Protein AF-A0A1X7V9V8-F1 (afdb_monomer_lite)

Sequence (359 aa):
MTIHSVILIGCLILLEDMSNCTVAHHNCPFDYCVRSTVYLSLNESDLQCSSGRSGILCGKCNPGLSLVLGSNKCQSCSNKYISIVIAFIVAGICLLLFLLVCNLTVSVGSINGLLFFANIVKLNEVVLFPDGVRIPVLSQFIAWLNLDLGVQICFFSGLDGYWKTWLQFGFSLILIATILLCCRFSSKLSRLFGTKIVSVLSTLILMAHSKLLLSMADDVLRFKPFIDPYTGPYKNRFRYWTGLLLIVRLLLTTIFSYTTGTIPQVNNYIIGITAFITLFLSRGVYLDKRLNLLEYFYLLNLASLSLINALLHHMAIGHHRKYSCCNTVQNSEEEKTLLKENEDHCHEEEMFSPALIIN

Foldseek 3Di:
DDDVPVVVVVVVVPPPDPPDDDDDDPFAFPQFFDPDDDDDDSVPVQNRGPQQFDDDSSQGHHPQWAQWALDRHTHRAAQPQQVCLVVLLVVLVVVLVVCLVVVVFLLQLQPLLVLLLLLLCLLLVCLLPVPPPCPLVVQCVSCVLLLGNSDGGRHHTHHGPVVSVVCSLVSLVVSVVVLVVCCVVDPVSVVSCPPVVLRSSLSSVVSSDLPVVVVPVVCVVVCCSSLVSNQNFFDPVQSCVSVVSSVLSVVLSVVCSPCVRPPSLVNLVVQLVVLVVNLVVLPPGGPDPVSSVSSNVSSVVSNVSSVVSNVVVVVVVVVVVVVVVVVVVVVVVVDDDDDDDDDDDDDDDDDDDDDDDDD

Structure (mmCIF, N/CA/C/O backbone):
data_AF-A0A1X7V9V8-F1
#
_entry.id   AF-A0A1X7V9V8-F1
#
loop_
_atom_site.group_PDB
_atom_site.id
_atom_site.type_symbol
_atom_site.label_atom_id
_atom_site.label_alt_id
_atom_site.label_comp_id
_atom_site.label_asym_id
_atom_site.label_entity_id
_atom_site.label_seq_id
_atom_site.pdbx_PDB_ins_code
_atom_site.Cartn_x
_atom_site.Cartn_y
_atom_site.Cartn_z
_atom_site.occupancy
_atom_site.B_iso_or_equiv
_atom_site.auth_seq_id
_atom_site.auth_comp_id
_atom_site.auth_asym_id
_atom_site.auth_atom_id
_atom_site.pdbx_PDB_model_num
ATOM 1 N N . MET A 1 1 ? 17.767 41.227 -8.336 1.00 43.06 1 MET A N 1
ATOM 2 C CA . MET A 1 1 ? 16.823 41.187 -9.473 1.00 43.06 1 MET A CA 1
ATOM 3 C C . MET A 1 1 ? 17.580 40.671 -10.688 1.00 43.06 1 MET A C 1
ATOM 5 O O . MET A 1 1 ? 17.960 41.462 -11.525 1.00 43.06 1 MET A O 1
ATOM 9 N N . THR A 1 2 ? 17.897 39.375 -10.700 1.00 36.00 2 THR A N 1
ATOM 10 C CA . THR A 1 2 ? 18.732 38.670 -11.699 1.00 36.00 2 THR A CA 1
ATOM 11 C C . THR A 1 2 ? 18.964 37.286 -11.084 1.00 36.00 2 THR A C 1
ATOM 13 O O . THR A 1 2 ? 19.556 37.196 -10.020 1.00 36.00 2 THR A O 1
ATOM 16 N N . ILE A 1 3 ? 18.214 36.249 -11.454 1.00 34.69 3 ILE A N 1
ATOM 17 C CA . ILE A 1 3 ? 18.705 35.107 -12.258 1.00 34.69 3 ILE A CA 1
ATOM 18 C C . ILE A 1 3 ? 17.521 34.410 -12.977 1.00 34.69 3 ILE A C 1
ATOM 20 O O . ILE A 1 3 ? 17.712 33.734 -13.982 1.00 34.69 3 ILE A O 1
ATOM 24 N N . HIS A 1 4 ? 16.276 34.646 -12.539 1.00 34.59 4 HIS A N 1
ATOM 25 C CA . HIS A 1 4 ? 15.076 34.021 -13.115 1.00 34.59 4 HIS A CA 1
ATOM 26 C C . HIS A 1 4 ? 14.721 34.507 -14.533 1.00 34.59 4 HIS A C 1
ATOM 28 O O . HIS A 1 4 ? 14.097 33.771 -15.290 1.00 34.59 4 HIS A O 1
ATOM 34 N N . SER A 1 5 ? 15.127 35.721 -14.918 1.00 36.47 5 SER A N 1
ATOM 35 C CA . SER A 1 5 ? 14.719 36.321 -16.199 1.00 36.47 5 SER A CA 1
ATOM 36 C C . SER A 1 5 ? 15.578 35.891 -17.397 1.00 36.47 5 SER A C 1
ATOM 38 O O . SER A 1 5 ? 15.120 35.995 -18.528 1.00 36.47 5 SER A O 1
ATOM 40 N N . VAL A 1 6 ? 16.798 35.382 -17.175 1.00 38.62 6 VAL A N 1
ATOM 41 C CA . VAL A 1 6 ? 17.701 34.958 -18.268 1.00 38.62 6 VAL A CA 1
ATOM 42 C C . VAL A 1 6 ? 17.351 33.548 -18.766 1.00 38.62 6 VAL A C 1
ATOM 44 O O . VAL A 1 6 ? 17.466 33.267 -19.955 1.00 38.62 6 VAL A O 1
ATOM 47 N N . ILE A 1 7 ? 16.825 32.687 -17.886 1.00 39.28 7 ILE A N 1
ATOM 48 C CA . ILE A 1 7 ? 16.425 31.313 -18.237 1.00 39.28 7 ILE A CA 1
ATOM 49 C C . ILE A 1 7 ? 15.193 31.310 -19.156 1.00 39.28 7 ILE A C 1
ATOM 51 O O . ILE A 1 7 ? 15.105 30.486 -20.062 1.00 39.28 7 ILE A O 1
ATOM 55 N N . LEU A 1 8 ? 14.266 32.261 -18.984 1.00 36.25 8 LEU A N 1
ATOM 56 C CA . LEU A 1 8 ? 13.052 32.317 -19.806 1.00 36.25 8 LEU A CA 1
ATOM 57 C C . LEU A 1 8 ? 13.318 32.770 -21.251 1.00 36.25 8 LEU A C 1
ATOM 59 O O . LEU A 1 8 ? 12.650 32.296 -22.164 1.00 36.25 8 LEU A O 1
ATOM 63 N N . ILE A 1 9 ? 14.297 33.655 -21.470 1.00 39.62 9 ILE A N 1
ATOM 64 C CA . ILE A 1 9 ? 14.607 34.189 -22.807 1.00 39.62 9 ILE A CA 1
ATOM 65 C C . ILE A 1 9 ? 15.476 33.200 -23.603 1.00 39.62 9 ILE A C 1
ATOM 67 O O . ILE A 1 9 ? 15.272 33.041 -24.802 1.00 39.62 9 ILE A O 1
ATOM 71 N N . GLY A 1 10 ? 16.374 32.461 -22.938 1.00 31.19 10 GLY A N 1
ATOM 72 C CA . GLY A 1 10 ? 17.168 31.406 -23.584 1.00 31.19 10 GLY A CA 1
ATOM 73 C C . GLY A 1 10 ? 16.365 30.158 -23.973 1.00 31.19 10 GLY A C 1
ATOM 74 O O . GLY A 1 10 ? 16.742 29.458 -24.907 1.00 31.19 10 GLY A O 1
ATOM 75 N N . CYS A 1 11 ? 15.242 29.889 -23.299 1.00 35.75 11 CYS A N 1
ATOM 76 C CA . CYS A 1 11 ? 14.407 28.715 -23.578 1.00 35.75 11 CYS A CA 1
ATOM 77 C C . CYS A 1 11 ? 13.471 28.917 -24.785 1.00 35.75 11 CYS A C 1
ATOM 79 O O . CYS A 1 11 ? 13.087 27.950 -25.436 1.00 35.75 11 CYS A O 1
ATOM 81 N N . LEU A 1 12 ? 13.130 30.167 -25.127 1.00 33.75 12 LEU A N 1
ATOM 82 C CA . LEU A 1 12 ? 12.211 30.448 -26.234 1.00 33.75 12 LEU A CA 1
ATOM 83 C C . LEU A 1 12 ? 12.870 30.333 -27.622 1.00 33.75 12 LEU A C 1
ATOM 85 O O . LEU A 1 12 ? 12.167 30.122 -28.601 1.00 33.75 12 LEU A O 1
ATOM 89 N N . ILE A 1 13 ? 14.202 30.439 -27.711 1.00 38.75 13 ILE A N 1
ATOM 90 C CA . ILE A 1 13 ? 14.946 30.436 -28.989 1.00 38.75 13 ILE A CA 1
ATOM 91 C C . ILE A 1 13 ? 15.286 29.005 -29.468 1.00 38.75 13 ILE A C 1
ATOM 93 O O . ILE A 1 13 ? 15.620 28.810 -30.629 1.00 38.75 13 ILE A O 1
ATOM 97 N N . LEU A 1 14 ? 15.148 27.977 -28.620 1.00 39.09 14 LEU A N 1
ATOM 98 C CA . LEU A 1 14 ? 15.473 26.579 -28.971 1.00 39.09 14 LEU A CA 1
ATOM 99 C C . LEU A 1 14 ? 14.248 25.692 -29.258 1.00 39.09 14 LEU A C 1
ATOM 101 O O . LEU A 1 14 ? 14.376 24.472 -29.334 1.00 39.09 14 LEU A O 1
ATOM 105 N N . LEU A 1 15 ? 13.056 26.276 -29.404 1.00 44.88 15 LEU A N 1
ATOM 106 C CA . LEU A 1 15 ? 11.817 25.521 -29.636 1.00 44.88 15 LEU A CA 1
ATOM 107 C C . LEU A 1 15 ? 11.476 25.287 -31.114 1.00 44.88 15 LEU A C 1
ATOM 109 O O . LEU A 1 15 ? 10.472 24.635 -31.388 1.00 44.88 15 LEU A O 1
ATOM 113 N N . GLU A 1 16 ? 12.289 25.768 -32.057 1.00 43.75 16 GLU A N 1
ATOM 114 C CA . GLU A 1 16 ? 11.948 25.695 -33.486 1.00 43.75 16 GLU A CA 1
ATOM 115 C C . GLU A 1 16 ? 12.542 24.495 -34.245 1.00 43.75 16 GLU A C 1
ATOM 117 O O . GLU A 1 16 ? 12.161 24.291 -35.390 1.00 43.75 16 GLU A O 1
ATOM 122 N N . ASP A 1 17 ? 13.384 23.646 -33.629 1.00 43.62 17 ASP A N 1
ATOM 123 C CA . ASP A 1 17 ? 14.077 22.572 -34.377 1.00 43.62 17 ASP A CA 1
ATOM 124 C C . ASP A 1 17 ? 14.355 21.270 -33.587 1.00 43.62 17 ASP A C 1
ATOM 126 O O . ASP A 1 17 ? 15.417 20.656 -33.671 1.00 43.62 17 ASP A O 1
ATOM 130 N N . MET A 1 18 ? 13.393 20.803 -32.784 1.00 42.75 18 MET A N 1
ATOM 131 C CA . MET A 1 18 ? 13.547 19.585 -31.964 1.00 42.75 18 MET A CA 1
ATOM 132 C C . MET A 1 18 ? 12.729 18.408 -32.514 1.00 42.75 18 MET A C 1
ATOM 134 O O . MET A 1 18 ? 11.915 17.825 -31.799 1.00 42.75 18 MET A O 1
ATOM 138 N N . SER A 1 19 ? 12.915 18.036 -33.785 1.00 45.22 19 SER A N 1
ATOM 139 C CA . SER A 1 19 ? 12.198 16.882 -34.353 1.00 45.22 19 SER A CA 1
ATOM 140 C C . SER A 1 19 ? 12.810 15.516 -34.018 1.00 45.22 19 SER A C 1
ATOM 142 O O . SER A 1 19 ? 12.156 14.524 -34.305 1.00 45.22 19 SER A O 1
ATOM 144 N N . ASN A 1 20 ? 13.988 15.419 -33.379 1.00 49.72 20 ASN A N 1
ATOM 145 C CA . ASN A 1 20 ? 14.622 14.128 -33.045 1.00 49.72 20 ASN A CA 1
ATOM 146 C C . ASN A 1 20 ? 15.648 14.217 -31.892 1.00 49.72 20 ASN A C 1
ATOM 148 O O . ASN A 1 20 ? 16.828 13.917 -32.066 1.00 49.72 20 ASN A O 1
ATOM 152 N N . CYS A 1 21 ? 15.230 14.611 -30.688 1.00 58.75 21 CYS A N 1
ATOM 153 C CA . CYS A 1 21 ? 16.103 14.510 -29.511 1.00 58.75 21 CYS A CA 1
ATOM 154 C C . CYS A 1 21 ? 15.838 13.231 -28.715 1.00 58.75 21 CYS A C 1
ATOM 156 O O . CYS A 1 21 ? 14.756 13.029 -28.168 1.00 58.75 21 CYS A O 1
ATOM 158 N N . THR A 1 22 ? 16.859 12.380 -28.619 1.00 61.41 22 THR A N 1
ATOM 159 C CA . THR A 1 22 ? 16.851 11.166 -27.798 1.00 61.41 22 THR A CA 1
ATOM 160 C C . THR A 1 22 ? 17.370 11.476 -26.397 1.00 61.41 22 THR A C 1
ATOM 162 O O . THR A 1 22 ? 18.521 11.879 -26.231 1.00 61.41 22 THR A O 1
ATOM 165 N N . VAL A 1 23 ? 16.538 11.264 -25.377 1.00 63.31 23 VAL A N 1
ATOM 166 C CA . VAL A 1 23 ? 16.936 11.399 -23.969 1.00 63.31 23 VAL A CA 1
ATOM 167 C C . VAL A 1 23 ? 17.453 10.050 -23.473 1.00 63.31 23 VAL A C 1
ATOM 169 O O . VAL A 1 23 ? 16.674 9.115 -23.294 1.00 63.31 23 VAL A O 1
ATOM 172 N N . ALA A 1 24 ? 18.765 9.947 -23.257 1.00 63.25 24 ALA A N 1
ATOM 173 C CA . ALA A 1 24 ? 19.386 8.780 -22.638 1.00 63.25 24 ALA A CA 1
ATOM 174 C C . ALA A 1 24 ? 19.367 8.926 -21.111 1.00 63.25 24 ALA A C 1
ATOM 176 O O . ALA A 1 24 ? 19.751 9.964 -20.571 1.00 63.25 24 ALA A O 1
ATOM 177 N N . HIS A 1 25 ? 18.920 7.887 -20.410 1.00 67.25 25 HIS A N 1
ATOM 178 C CA . HIS A 1 25 ? 18.867 7.873 -18.954 1.00 67.25 25 HIS A CA 1
ATOM 179 C C . HIS A 1 25 ? 19.324 6.510 -18.434 1.00 67.25 25 HIS A C 1
ATOM 181 O O . HIS A 1 25 ? 18.885 5.479 -18.931 1.00 67.25 25 HIS A O 1
ATOM 187 N N . HIS A 1 26 ? 20.199 6.502 -17.428 1.00 65.19 26 HIS A N 1
ATOM 188 C CA . HIS A 1 26 ? 20.790 5.265 -16.902 1.00 65.19 26 HIS A CA 1
ATOM 189 C C . HIS A 1 26 ? 19.840 4.452 -16.014 1.00 65.19 26 HIS A C 1
ATOM 191 O O . HIS A 1 26 ? 20.050 3.257 -15.826 1.00 65.19 26 HIS A O 1
ATOM 197 N N . ASN A 1 27 ? 18.790 5.081 -15.479 1.00 69.06 27 ASN A N 1
ATOM 198 C CA . ASN A 1 27 ? 17.882 4.438 -14.533 1.00 69.06 27 ASN A CA 1
ATOM 199 C C . ASN A 1 27 ? 16.454 4.399 -15.078 1.00 69.06 27 ASN A C 1
ATOM 201 O O . ASN A 1 27 ? 15.902 5.416 -15.488 1.00 69.06 27 ASN A O 1
ATOM 205 N N . CYS A 1 28 ? 15.809 3.245 -15.001 1.00 73.75 28 CYS A N 1
ATOM 206 C CA . CYS A 1 28 ? 14.390 3.117 -15.309 1.00 73.75 28 CYS A CA 1
ATOM 207 C C . CYS A 1 28 ? 13.580 2.893 -14.030 1.00 73.75 28 CYS A C 1
ATOM 209 O O . CYS A 1 28 ? 14.140 2.464 -13.014 1.00 73.75 28 CYS A O 1
ATOM 211 N N . PRO A 1 29 ? 12.256 3.123 -14.064 1.00 74.19 29 PRO A N 1
ATOM 212 C CA . PRO A 1 29 ? 11.376 2.681 -12.995 1.00 74.19 29 PRO A CA 1
ATOM 213 C C . PRO A 1 29 ? 11.530 1.178 -12.717 1.00 74.19 29 PRO A C 1
ATOM 215 O O . PRO A 1 29 ? 11.914 0.382 -13.578 1.00 74.19 29 PRO A O 1
ATOM 218 N N . PHE A 1 30 ? 11.232 0.784 -11.483 1.00 70.81 30 PHE A N 1
ATOM 219 C CA . PHE A 1 30 ? 11.472 -0.574 -11.012 1.00 70.81 30 PHE A CA 1
ATOM 220 C C . PHE A 1 30 ? 10.750 -1.639 -11.857 1.00 70.81 30 PHE A C 1
ATOM 222 O O . PHE A 1 30 ? 9.522 -1.619 -11.948 1.00 70.81 30 PHE A O 1
ATOM 229 N N . ASP A 1 31 ? 11.516 -2.593 -12.407 1.00 74.06 31 ASP A N 1
ATOM 230 C CA . ASP A 1 31 ? 11.055 -3.698 -13.276 1.00 74.06 31 ASP A CA 1
ATOM 231 C C . ASP A 1 31 ? 10.657 -3.278 -14.710 1.00 74.06 31 ASP A C 1
ATOM 233 O O . ASP A 1 31 ? 9.922 -3.979 -15.402 1.00 74.06 31 ASP A O 1
ATOM 237 N N . TYR A 1 32 ? 11.106 -2.101 -15.168 1.00 81.19 32 TYR A N 1
ATOM 238 C CA . TYR A 1 32 ? 10.774 -1.580 -16.503 1.00 81.19 32 TYR A CA 1
ATOM 239 C C . TYR A 1 32 ? 11.869 -1.858 -17.535 1.00 81.19 32 TYR A C 1
ATOM 241 O O . TYR A 1 32 ? 11.554 -1.986 -18.715 1.00 81.19 32 TYR A O 1
ATOM 249 N N . CYS A 1 33 ? 13.123 -1.998 -17.099 1.00 83.38 33 CYS A N 1
ATOM 250 C CA . CYS A 1 33 ? 14.272 -2.224 -17.972 1.00 83.38 33 CYS A CA 1
ATOM 251 C C . CYS A 1 33 ? 14.927 -3.585 -17.741 1.00 83.38 33 CYS A C 1
ATOM 253 O O . CYS A 1 33 ? 14.799 -4.193 -16.673 1.00 83.38 33 CYS A O 1
ATOM 255 N N . VAL A 1 34 ? 15.603 -4.074 -18.777 1.00 80.94 34 VAL A N 1
ATOM 256 C CA . VAL A 1 34 ? 16.392 -5.307 -18.745 1.00 80.94 34 VAL A CA 1
ATOM 257 C C . VAL A 1 34 ? 17.573 -5.112 -17.788 1.00 80.94 34 VAL A C 1
ATOM 259 O O . VAL A 1 34 ? 18.209 -4.064 -17.781 1.00 80.94 34 VAL A O 1
ATOM 262 N N . ARG A 1 35 ? 17.852 -6.110 -16.937 1.00 71.25 35 ARG A N 1
ATOM 263 C CA . ARG A 1 35 ? 18.948 -6.045 -15.945 1.00 71.25 35 ARG A CA 1
ATOM 264 C C . ARG A 1 35 ? 20.332 -6.340 -16.538 1.00 71.25 35 ARG A C 1
ATOM 266 O O . ARG A 1 35 ? 21.334 -6.120 -15.869 1.00 71.25 35 ARG A O 1
ATOM 273 N N . SER A 1 36 ? 20.374 -6.866 -17.756 1.00 69.25 36 SER A N 1
ATOM 274 C CA . SER A 1 36 ? 21.595 -7.212 -18.486 1.00 69.25 36 SER A CA 1
ATOM 275 C C . SER A 1 36 ? 22.113 -6.023 -19.296 1.00 69.25 36 SER A C 1
ATOM 277 O O . SER A 1 36 ? 21.348 -5.134 -19.660 1.00 69.25 36 SER A O 1
ATOM 279 N N . THR A 1 37 ? 23.407 -6.020 -19.620 1.00 68.62 37 THR A N 1
ATOM 280 C CA . THR A 1 37 ? 23.993 -5.034 -20.536 1.00 68.62 37 THR A CA 1
ATOM 281 C C . THR A 1 37 ? 23.408 -5.213 -21.935 1.00 68.62 37 THR A C 1
ATOM 283 O O . THR A 1 37 ? 23.574 -6.271 -22.541 1.00 68.62 37 THR A O 1
ATOM 286 N N . VAL A 1 38 ? 22.732 -4.185 -22.446 1.00 65.44 38 VAL A N 1
ATOM 287 C CA . VAL A 1 38 ? 22.188 -4.155 -23.808 1.00 65.44 38 VAL A CA 1
ATOM 288 C C . VAL A 1 38 ? 22.957 -3.108 -24.608 1.00 65.44 38 VAL A C 1
ATOM 290 O O . VAL A 1 38 ? 23.122 -1.977 -24.152 1.00 65.44 38 VAL A O 1
ATOM 293 N N . TYR A 1 39 ? 23.433 -3.474 -25.798 1.00 68.88 39 TYR A N 1
ATOM 294 C CA . TYR A 1 39 ? 24.007 -2.523 -26.747 1.00 68.88 39 TYR A CA 1
ATOM 295 C C . TYR A 1 39 ? 22.863 -1.828 -27.483 1.00 68.88 39 TYR A C 1
ATOM 297 O O . TYR A 1 39 ? 22.126 -2.464 -28.232 1.00 68.88 39 TYR A O 1
ATOM 305 N N . LEU A 1 40 ? 22.682 -0.533 -27.231 1.00 65.12 40 LEU A N 1
ATOM 306 C CA . LEU A 1 40 ? 21.584 0.247 -27.796 1.00 65.12 40 LEU A CA 1
ATOM 307 C C . LEU A 1 40 ? 22.075 1.038 -29.008 1.00 65.12 40 LEU A C 1
ATOM 309 O O . LEU A 1 40 ? 22.990 1.852 -28.891 1.00 65.12 40 LEU A O 1
ATOM 313 N N . SER A 1 41 ? 21.426 0.849 -30.156 1.00 65.19 41 SER A N 1
ATOM 314 C CA . SER A 1 41 ? 21.459 1.847 -31.227 1.00 65.19 41 SER A CA 1
ATOM 315 C C . SER A 1 41 ? 20.437 2.935 -30.909 1.00 65.19 41 SER A C 1
ATOM 317 O O . SER A 1 41 ? 19.325 2.629 -30.490 1.00 65.19 41 SER A O 1
ATOM 319 N N . LEU A 1 42 ? 20.770 4.208 -31.145 1.00 67.75 42 LEU A N 1
ATOM 320 C CA . LEU A 1 42 ? 19.867 5.347 -30.887 1.00 67.75 42 LEU A CA 1
ATOM 321 C C . LEU A 1 42 ? 18.531 5.263 -31.660 1.00 67.75 42 LEU A C 1
ATOM 323 O O . LEU A 1 42 ? 17.572 5.935 -31.295 1.00 67.75 42 LEU A O 1
ATOM 327 N N . ASN A 1 43 ? 18.460 4.409 -32.686 1.00 69.44 43 ASN A N 1
ATOM 328 C CA . ASN A 1 43 ? 17.253 4.102 -33.456 1.00 69.44 43 ASN A CA 1
ATOM 329 C C . ASN A 1 43 ? 16.349 3.031 -32.798 1.00 69.44 43 ASN A C 1
ATOM 331 O O . ASN A 1 43 ? 15.163 2.955 -33.092 1.00 69.44 43 ASN A O 1
ATOM 335 N N . GLU A 1 44 ? 16.888 2.215 -31.886 1.00 73.06 44 GLU A N 1
ATOM 336 C CA . GLU A 1 44 ? 16.223 1.059 -31.259 1.00 73.06 44 GLU A CA 1
ATOM 337 C C . GLU A 1 44 ? 16.219 1.191 -29.727 1.00 73.06 44 GLU A C 1
ATOM 339 O O . GLU A 1 44 ? 16.627 0.304 -28.975 1.00 73.06 44 GLU A O 1
ATOM 344 N N . SER A 1 45 ? 15.749 2.344 -29.247 1.00 74.88 45 SER A N 1
ATOM 345 C CA . SER A 1 45 ? 15.717 2.672 -27.814 1.00 74.88 45 SER A CA 1
ATOM 346 C C . SER A 1 45 ? 14.806 1.766 -26.968 1.00 74.88 45 SER A C 1
ATOM 348 O O . SER A 1 45 ? 14.978 1.708 -25.752 1.00 74.88 45 SER A O 1
ATOM 350 N N . ASP A 1 46 ? 13.884 1.023 -27.586 1.00 82.19 46 ASP A N 1
ATOM 351 C CA . ASP A 1 46 ? 12.963 0.111 -26.894 1.00 82.19 46 ASP A CA 1
ATOM 352 C C . ASP A 1 46 ? 13.629 -1.207 -26.450 1.00 82.19 46 ASP A C 1
ATOM 354 O O . ASP A 1 46 ? 13.092 -1.902 -25.589 1.00 82.19 46 ASP A O 1
ATOM 358 N N . LEU A 1 47 ? 14.825 -1.545 -26.956 1.00 81.00 47 LEU A N 1
ATOM 359 C CA . LEU A 1 47 ? 15.547 -2.772 -26.573 1.00 81.00 47 LEU A CA 1
ATOM 360 C C . LEU A 1 47 ? 15.965 -2.804 -25.094 1.00 81.00 47 LEU A C 1
ATOM 362 O O . LEU A 1 47 ? 16.173 -3.877 -24.529 1.00 81.00 47 LEU A O 1
ATOM 366 N N . GLN A 1 48 ? 16.069 -1.642 -24.444 1.00 81.25 48 GLN A N 1
ATOM 367 C CA . GLN A 1 48 ? 16.351 -1.564 -23.007 1.00 81.25 48 GLN A CA 1
ATOM 368 C C . GLN A 1 48 ? 15.148 -1.976 -22.146 1.00 81.25 48 GLN A C 1
ATOM 370 O O . GLN A 1 48 ? 15.302 -2.214 -20.947 1.00 81.25 48 GLN A O 1
ATOM 375 N N . CYS A 1 49 ? 13.951 -2.047 -22.733 1.00 85.38 49 CYS A N 1
ATOM 376 C CA . CYS A 1 49 ? 12.708 -2.282 -22.022 1.00 85.38 49 CYS A CA 1
ATOM 377 C C . CYS A 1 49 ? 12.437 -3.770 -21.791 1.00 85.38 49 CYS A C 1
ATOM 379 O O . CYS A 1 49 ? 12.591 -4.616 -22.666 1.00 85.38 49 CYS A O 1
ATOM 381 N N . SER A 1 50 ? 11.983 -4.096 -20.583 1.00 86.38 50 SER A N 1
ATOM 382 C CA . SER A 1 50 ? 11.606 -5.451 -20.183 1.00 86.38 50 SER A CA 1
ATOM 383 C C . SER A 1 50 ? 10.097 -5.666 -20.314 1.00 86.38 50 SER A C 1
ATOM 385 O O . SER A 1 50 ? 9.299 -4.734 -20.224 1.00 86.38 50 SER A O 1
ATOM 387 N N . SER A 1 51 ? 9.684 -6.928 -20.454 1.00 87.25 51 SER A N 1
ATOM 388 C CA . SER A 1 51 ? 8.280 -7.351 -20.334 1.00 87.25 51 SER A CA 1
ATOM 389 C C . SER A 1 51 ? 7.307 -6.688 -21.325 1.00 87.25 51 SER A C 1
ATOM 391 O O . SER A 1 51 ? 6.179 -6.350 -20.957 1.00 87.25 51 SER A O 1
ATOM 393 N N . GLY A 1 52 ? 7.732 -6.521 -22.584 1.00 86.12 52 GLY A N 1
ATOM 394 C CA . GLY A 1 52 ? 6.879 -6.022 -23.674 1.00 86.12 52 GLY A CA 1
ATOM 395 C C . GLY A 1 52 ? 6.580 -4.521 -23.606 1.00 86.12 52 GLY A C 1
ATOM 396 O O . GLY A 1 52 ? 5.513 -4.081 -24.044 1.00 86.12 52 GLY A O 1
ATOM 397 N N . ARG A 1 53 ? 7.490 -3.753 -23.003 1.00 89.38 53 ARG A N 1
ATOM 398 C CA . ARG A 1 53 ? 7.391 -2.299 -22.843 1.00 89.38 53 ARG A CA 1
ATOM 399 C C . ARG A 1 53 ? 8.167 -1.533 -23.904 1.00 89.38 53 ARG A C 1
ATOM 401 O O . ARG A 1 53 ? 9.072 -2.084 -24.514 1.00 89.38 53 ARG A O 1
ATOM 408 N N . SER A 1 54 ? 7.817 -0.261 -24.057 1.00 89.31 54 SER A N 1
ATOM 409 C CA . SER A 1 54 ? 8.417 0.685 -24.998 1.00 89.31 54 SER A CA 1
ATOM 410 C C . SER A 1 54 ? 8.277 2.136 -24.529 1.00 89.31 54 SER A C 1
ATOM 412 O O . SER A 1 54 ? 7.634 2.443 -23.515 1.00 89.31 54 SER A O 1
ATOM 414 N N . GLY A 1 55 ? 8.864 3.053 -25.294 1.00 83.19 55 GLY A N 1
ATOM 415 C CA . GLY A 1 55 ? 8.756 4.492 -25.116 1.00 83.19 55 GLY A CA 1
ATOM 416 C C . GLY A 1 55 ? 9.678 5.049 -24.034 1.00 83.19 55 GLY A C 1
ATOM 417 O O . GLY A 1 55 ? 10.517 4.359 -23.459 1.00 83.19 55 GLY A O 1
ATOM 418 N N . ILE A 1 56 ? 9.507 6.340 -23.740 1.00 80.50 56 ILE A N 1
ATOM 419 C CA . ILE A 1 56 ? 10.348 7.075 -22.786 1.00 80.50 56 ILE A CA 1
ATOM 420 C C . ILE A 1 56 ? 10.323 6.370 -21.422 1.00 80.50 56 ILE A C 1
ATOM 422 O O . ILE A 1 56 ? 9.250 6.155 -20.852 1.00 80.50 56 ILE A O 1
ATOM 426 N N . LEU A 1 57 ? 11.508 6.001 -20.919 1.00 78.56 57 LEU A N 1
ATOM 427 C CA . LEU A 1 57 ? 11.701 5.251 -19.668 1.00 78.56 57 LEU A CA 1
ATOM 428 C C . LEU A 1 57 ? 10.883 3.944 -19.593 1.00 78.56 57 LEU A C 1
ATOM 430 O O . LEU A 1 57 ? 10.504 3.509 -18.503 1.00 78.56 57 LEU A O 1
ATOM 434 N N . CYS A 1 58 ? 10.581 3.333 -20.746 1.00 84.00 58 CYS A N 1
ATOM 435 C CA . CYS A 1 58 ? 9.774 2.117 -20.866 1.00 84.00 58 CYS A CA 1
ATOM 436 C C . CYS A 1 58 ? 8.371 2.254 -20.249 1.00 84.00 58 CYS A C 1
ATOM 438 O O . CYS A 1 58 ? 7.797 1.298 -19.726 1.00 84.00 58 CYS A O 1
ATOM 440 N N . GLY A 1 59 ? 7.823 3.474 -20.259 1.00 82.12 59 GLY A N 1
ATOM 441 C CA . GLY A 1 59 ? 6.541 3.794 -19.636 1.00 82.12 59 GLY A CA 1
ATOM 442 C C . GLY A 1 59 ? 5.310 3.298 -20.402 1.00 82.12 59 GLY A C 1
ATOM 443 O O . GLY A 1 59 ? 4.216 3.288 -19.835 1.00 82.12 59 GLY A O 1
ATOM 444 N N . LYS A 1 60 ? 5.462 2.896 -21.670 1.00 87.12 60 LYS A N 1
ATOM 445 C CA . LYS A 1 60 ? 4.376 2.425 -22.541 1.00 87.12 60 LYS A CA 1
ATOM 446 C C . LYS A 1 60 ? 4.479 0.917 -22.778 1.00 87.12 60 LYS A C 1
ATOM 448 O O . LYS A 1 60 ? 5.503 0.297 -22.513 1.00 87.12 60 LYS A O 1
ATOM 453 N N . CYS A 1 61 ? 3.389 0.321 -23.251 1.00 90.81 61 CYS A N 1
ATOM 454 C CA . CYS A 1 61 ? 3.393 -1.043 -23.774 1.00 90.81 61 CYS A CA 1
ATOM 455 C C . CYS A 1 61 ? 3.597 -1.020 -25.292 1.00 90.81 61 CYS A C 1
ATOM 457 O O . CYS A 1 61 ? 3.181 -0.065 -25.954 1.00 90.81 61 CYS A O 1
ATOM 459 N N . ASN A 1 62 ? 4.169 -2.095 -25.843 1.00 90.69 62 ASN A N 1
ATOM 460 C CA . ASN A 1 62 ? 4.266 -2.270 -27.292 1.00 90.69 62 ASN A CA 1
ATOM 461 C C . ASN A 1 62 ? 2.886 -2.188 -27.964 1.00 90.69 62 ASN A C 1
ATOM 463 O O . ASN A 1 62 ? 1.878 -2.557 -27.349 1.00 90.69 62 ASN A O 1
ATOM 467 N N . PRO A 1 63 ? 2.823 -1.733 -29.229 1.00 88.31 63 PRO A N 1
ATOM 468 C CA . PRO A 1 63 ? 1.567 -1.655 -29.964 1.00 88.31 63 PRO A CA 1
ATOM 469 C C . PRO A 1 63 ? 0.867 -3.022 -29.990 1.00 88.31 63 PRO A C 1
ATOM 471 O O . PRO A 1 63 ? 1.473 -4.041 -30.309 1.00 88.31 63 PRO A O 1
ATOM 474 N N . GLY A 1 64 ? -0.413 -3.047 -29.606 1.00 88.31 64 GLY A N 1
ATOM 475 C CA . GLY A 1 64 ? -1.213 -4.274 -29.482 1.00 88.31 64 GLY A CA 1
ATOM 476 C C . GLY A 1 64 ? -1.113 -4.996 -28.128 1.00 88.31 64 GLY A C 1
ATOM 477 O O . GLY A 1 64 ? -1.888 -5.921 -27.878 1.00 88.31 64 GLY A O 1
ATOM 478 N N . LEU A 1 65 ? -0.220 -4.567 -27.229 1.00 92.06 65 LEU A N 1
ATOM 479 C CA . LEU A 1 65 ? -0.163 -5.032 -25.841 1.00 92.06 65 LEU A CA 1
ATOM 480 C C . LEU A 1 65 ? -0.858 -4.049 -24.895 1.00 92.06 65 LEU A C 1
ATOM 482 O O . LEU A 1 65 ? -1.140 -2.898 -25.218 1.00 92.06 65 LEU A O 1
ATOM 486 N N . SER A 1 66 ? -1.177 -4.520 -23.698 1.00 91.56 66 SER A N 1
ATOM 487 C CA . SER A 1 66 ? -1.824 -3.743 -22.643 1.00 91.56 66 SER A CA 1
ATOM 488 C C . SER A 1 66 ? -1.229 -4.107 -21.294 1.00 91.56 66 SER A C 1
ATOM 490 O O . SER A 1 66 ? -0.695 -5.201 -21.107 1.00 91.56 66 SER A O 1
ATOM 492 N N . LEU A 1 67 ? -1.301 -3.183 -20.346 1.00 89.31 67 LEU A N 1
ATOM 493 C CA . LEU A 1 67 ? -0.764 -3.395 -19.012 1.00 89.31 67 LEU A CA 1
ATOM 494 C C . LEU A 1 67 ? -1.607 -4.433 -18.255 1.00 89.31 67 LEU A C 1
ATOM 496 O O . LEU A 1 67 ? -2.835 -4.399 -18.298 1.00 89.31 67 LEU A O 1
ATOM 500 N N . VAL A 1 68 ? -0.958 -5.343 -17.530 1.00 88.44 68 VAL A N 1
ATOM 501 C CA . VAL A 1 68 ? -1.635 -6.327 -16.670 1.00 88.44 68 VAL A CA 1
ATOM 502 C C . VAL A 1 68 ? -1.844 -5.727 -15.271 1.00 88.44 68 VAL A C 1
ATOM 504 O O . VAL A 1 68 ? -0.900 -5.238 -14.645 1.00 88.44 68 VAL A O 1
ATOM 507 N N . LEU A 1 69 ? -3.073 -5.759 -14.743 1.00 82.69 69 LEU A N 1
ATOM 508 C CA . LEU A 1 69 ? -3.360 -5.333 -13.365 1.00 82.69 69 LEU A CA 1
ATOM 509 C C . LEU A 1 69 ? -2.651 -6.263 -12.376 1.00 82.69 69 LEU A C 1
ATOM 511 O O . LEU A 1 69 ? -2.545 -7.456 -12.626 1.00 82.69 69 LEU A O 1
ATOM 515 N N . GLY A 1 70 ? -2.134 -5.721 -11.270 1.00 75.38 70 GLY A N 1
ATOM 516 C CA . GLY A 1 70 ? -1.345 -6.487 -10.294 1.00 75.38 70 GLY A CA 1
ATOM 517 C C . GLY A 1 70 ? 0.097 -6.802 -10.727 1.00 75.38 70 GLY A C 1
ATOM 518 O O . GLY A 1 70 ? 0.839 -7.434 -9.979 1.00 75.38 70 GLY A O 1
ATOM 519 N N . SER A 1 71 ? 0.529 -6.360 -11.914 1.00 78.31 71 SER A N 1
ATOM 520 C CA . SER A 1 71 ? 1.918 -6.479 -12.372 1.00 78.31 71 SER A CA 1
ATOM 521 C C . SER A 1 71 ? 2.378 -5.237 -13.142 1.00 78.31 71 SER A C 1
ATOM 523 O O . SER A 1 71 ? 1.613 -4.303 -13.384 1.00 78.31 71 SER A O 1
ATOM 525 N N . ASN A 1 72 ? 3.656 -5.228 -13.502 1.00 82.75 72 ASN A N 1
ATOM 526 C CA . ASN A 1 72 ? 4.301 -4.247 -14.361 1.00 82.75 72 ASN A CA 1
ATOM 527 C C . ASN A 1 72 ? 4.565 -4.837 -15.762 1.00 82.75 72 ASN A C 1
ATOM 529 O O . ASN A 1 72 ? 5.348 -4.309 -16.529 1.00 82.75 72 ASN A O 1
ATOM 533 N N . LYS A 1 73 ? 3.932 -5.949 -16.136 1.00 87.69 73 LYS A N 1
ATOM 534 C CA . LYS A 1 73 ? 4.148 -6.575 -17.448 1.00 87.69 73 LYS A CA 1
ATOM 535 C C . LYS A 1 73 ? 3.086 -6.139 -18.452 1.00 87.69 73 LYS A C 1
ATOM 537 O O . LYS A 1 73 ? 1.942 -5.880 -18.069 1.00 87.69 73 LYS A O 1
ATOM 542 N N . CYS A 1 74 ? 3.467 -6.082 -19.724 1.00 90.00 74 CYS A N 1
ATOM 543 C CA . CYS A 1 74 ? 2.553 -5.857 -20.834 1.00 90.00 74 CYS A CA 1
ATOM 544 C C . CYS A 1 74 ? 2.228 -7.191 -21.517 1.00 90.00 74 CYS A C 1
ATOM 546 O O . CYS A 1 74 ? 3.121 -7.983 -21.810 1.00 90.00 74 CYS A O 1
ATOM 548 N N . GLN A 1 75 ? 0.946 -7.442 -21.773 1.00 91.69 75 GLN A N 1
ATOM 549 C CA . GLN A 1 75 ? 0.456 -8.656 -22.423 1.00 91.69 75 GLN A CA 1
ATOM 550 C C . GLN A 1 75 ? -0.701 -8.319 -23.371 1.00 91.69 75 GLN A C 1
ATOM 552 O O . GLN A 1 75 ? -1.355 -7.288 -23.226 1.00 91.69 75 GLN A O 1
ATOM 557 N N . SER A 1 76 ? -0.956 -9.169 -24.366 1.00 91.44 76 SER A N 1
ATOM 558 C CA . SER A 1 76 ? -2.115 -9.005 -25.246 1.00 91.44 76 SER A CA 1
ATOM 559 C C . SER A 1 76 ? -3.401 -9.256 -24.457 1.00 91.44 76 SER A C 1
ATOM 561 O O . SER A 1 76 ? -3.564 -10.321 -23.857 1.00 91.44 76 SER A O 1
ATOM 563 N N . CYS A 1 77 ? -4.289 -8.258 -24.434 1.00 89.50 77 CYS A N 1
ATOM 564 C CA . CYS A 1 77 ? -5.520 -8.284 -23.653 1.00 89.50 77 CYS A CA 1
ATOM 565 C C . CYS A 1 77 ? -6.787 -8.237 -24.493 1.00 89.50 77 CYS A C 1
ATOM 567 O O . CYS A 1 77 ? -6.811 -7.643 -25.567 1.00 89.50 77 CYS A O 1
ATOM 569 N N . SER A 1 78 ? -7.852 -8.845 -23.961 1.00 89.06 78 SER A N 1
ATOM 570 C CA . SER A 1 78 ? -9.195 -8.886 -24.546 1.00 89.06 78 SER A CA 1
ATOM 571 C C . SER A 1 78 ? -10.236 -8.385 -23.540 1.00 89.06 78 SER A C 1
ATOM 573 O O . SER A 1 78 ? -10.092 -8.587 -22.336 1.00 89.06 78 SER A O 1
ATOM 575 N N . ASN A 1 79 ? -11.326 -7.795 -24.033 1.00 87.06 79 ASN A N 1
ATOM 576 C CA . ASN A 1 79 ? -12.389 -7.172 -23.228 1.00 87.06 79 ASN A CA 1
ATOM 577 C C . ASN A 1 79 ? -13.304 -8.169 -22.489 1.00 87.06 79 ASN A C 1
ATOM 579 O O . ASN A 1 79 ? -14.268 -7.773 -21.835 1.00 87.06 79 ASN A O 1
ATOM 583 N N . LYS A 1 80 ? -13.018 -9.473 -22.566 1.00 81.94 80 LYS A N 1
ATOM 584 C CA . LYS A 1 80 ? -13.823 -10.534 -21.939 1.00 81.94 80 LYS A CA 1
ATOM 585 C C . LYS A 1 80 ? -13.847 -10.443 -20.406 1.00 81.94 80 LYS A C 1
ATOM 587 O O . LYS A 1 80 ? -14.820 -10.850 -19.778 1.00 81.94 80 LYS A O 1
ATOM 592 N N . TYR A 1 81 ? -12.797 -9.890 -19.802 1.00 79.31 81 TYR A N 1
ATOM 593 C CA . TYR A 1 81 ? -12.609 -9.859 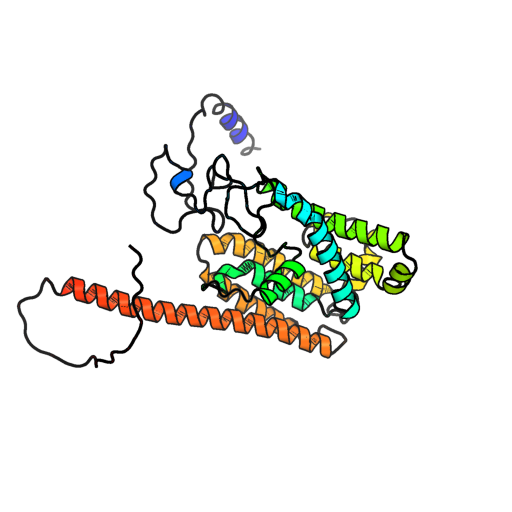-18.350 1.00 79.31 81 TYR A CA 1
ATOM 594 C C . TYR A 1 81 ? -13.182 -8.614 -17.660 1.00 79.31 81 TYR A C 1
ATOM 596 O O . TYR A 1 81 ? -13.100 -8.506 -16.436 1.00 79.31 81 TYR A O 1
ATOM 604 N N . ILE A 1 82 ? -13.856 -7.724 -18.399 1.00 82.62 82 ILE A N 1
ATOM 605 C CA . ILE A 1 82 ? -14.567 -6.570 -17.820 1.00 82.62 82 ILE A CA 1
ATOM 606 C C . ILE A 1 82 ? -15.632 -7.030 -16.808 1.00 82.62 82 ILE A C 1
ATOM 608 O O . ILE A 1 82 ? -15.843 -6.386 -15.784 1.00 82.62 82 ILE A O 1
ATOM 612 N N . SER A 1 83 ? -16.243 -8.202 -17.014 1.00 78.62 83 SER A N 1
ATOM 613 C CA . SER A 1 83 ? -17.229 -8.761 -16.078 1.00 78.62 83 SER A CA 1
ATOM 614 C C . SER A 1 83 ? -16.662 -9.089 -14.685 1.00 78.62 83 SER A C 1
ATOM 616 O O . SER A 1 83 ? -17.440 -9.247 -13.743 1.00 78.62 83 SER A O 1
ATOM 618 N N . ILE A 1 84 ? -15.333 -9.169 -14.513 1.00 81.25 84 ILE A N 1
ATOM 619 C CA . ILE A 1 84 ? -14.699 -9.448 -13.211 1.00 81.25 84 ILE A CA 1
ATOM 620 C C . ILE A 1 84 ? -14.880 -8.271 -12.228 1.00 81.25 84 ILE A C 1
ATOM 622 O O . ILE A 1 84 ? -14.798 -8.474 -11.018 1.00 81.25 84 ILE A O 1
ATOM 626 N N . VAL A 1 85 ? -15.241 -7.063 -12.691 1.00 81.19 85 VAL A N 1
ATOM 627 C CA . VAL A 1 85 ? -15.545 -5.916 -11.803 1.00 81.19 85 VAL A CA 1
ATOM 628 C C . VAL A 1 85 ? -16.563 -6.281 -10.724 1.00 81.19 85 VAL A C 1
ATOM 630 O O . VAL A 1 85 ? -16.369 -5.950 -9.556 1.00 81.19 85 VAL A O 1
ATOM 633 N N . ILE A 1 86 ? -17.621 -7.011 -11.090 1.00 82.75 86 ILE A N 1
ATOM 634 C CA . ILE A 1 86 ? -18.664 -7.424 -10.144 1.00 82.75 86 ILE A CA 1
ATOM 635 C C . ILE A 1 86 ? -18.068 -8.336 -9.066 1.00 82.75 86 ILE A C 1
ATOM 637 O O . ILE A 1 86 ? -18.337 -8.148 -7.881 1.00 82.75 86 ILE A O 1
ATOM 641 N N . ALA A 1 87 ? -17.207 -9.278 -9.459 1.00 83.75 87 ALA A N 1
ATOM 642 C CA . ALA A 1 87 ? -16.537 -10.175 -8.525 1.00 83.75 87 ALA A CA 1
ATOM 643 C C . ALA A 1 87 ? -15.638 -9.410 -7.539 1.00 83.75 87 ALA A C 1
ATOM 645 O O . ALA A 1 87 ? -15.644 -9.727 -6.352 1.00 83.75 87 ALA A O 1
ATOM 646 N N . PHE A 1 88 ? -14.931 -8.364 -7.983 1.00 78.56 88 PHE A N 1
ATOM 647 C CA . PHE A 1 88 ? -14.131 -7.521 -7.086 1.00 78.56 88 PHE A CA 1
ATOM 648 C C . PHE A 1 88 ? -14.975 -6.698 -6.117 1.00 78.56 88 PHE A C 1
ATOM 650 O O . PHE A 1 88 ? -14.604 -6.578 -4.951 1.00 78.56 88 PHE A O 1
ATOM 657 N N . ILE A 1 89 ? -16.113 -6.157 -6.561 1.00 80.50 89 ILE A N 1
ATOM 658 C CA . ILE A 1 89 ? -17.036 -5.439 -5.670 1.00 80.50 89 ILE A CA 1
ATOM 659 C C . ILE A 1 89 ? -17.557 -6.392 -4.589 1.00 80.50 89 ILE A C 1
ATOM 661 O O . ILE A 1 89 ? -17.509 -6.065 -3.403 1.00 80.50 89 ILE A O 1
ATOM 665 N N . VAL A 1 90 ? -17.987 -7.597 -4.978 1.00 84.69 90 VAL A N 1
ATOM 666 C CA . VAL A 1 90 ? -18.443 -8.630 -4.035 1.00 84.69 90 VAL A CA 1
ATOM 667 C C . VAL A 1 90 ? -17.321 -9.026 -3.074 1.00 84.69 90 VAL A C 1
ATOM 669 O O . VAL A 1 90 ? -17.541 -9.047 -1.865 1.00 84.69 90 VAL A O 1
ATOM 672 N N . ALA A 1 91 ? -16.107 -9.271 -3.575 1.00 82.75 91 ALA A N 1
ATOM 673 C CA . ALA A 1 91 ? -14.950 -9.600 -2.744 1.00 82.75 91 ALA A CA 1
ATOM 674 C C . ALA A 1 91 ? -14.613 -8.479 -1.746 1.00 82.75 91 ALA A C 1
ATOM 676 O O . ALA A 1 91 ? -14.356 -8.764 -0.578 1.00 82.75 91 ALA A O 1
ATOM 677 N N . GLY A 1 92 ? -14.682 -7.211 -2.165 1.00 79.69 92 GLY A N 1
ATOM 678 C CA . GLY A 1 92 ? -14.476 -6.057 -1.289 1.00 79.69 92 GLY A CA 1
ATOM 679 C C . GLY A 1 92 ? -15.529 -5.951 -0.181 1.00 79.69 92 GLY A C 1
ATOM 680 O O . GLY A 1 92 ? -15.185 -5.699 0.974 1.00 79.69 92 GLY A O 1
ATOM 681 N N . ILE A 1 93 ? -16.802 -6.222 -0.489 1.00 80.38 93 ILE A N 1
ATOM 682 C CA . ILE A 1 93 ? -17.875 -6.283 0.518 1.00 80.38 93 ILE A CA 1
ATOM 683 C C . ILE A 1 93 ? -17.651 -7.456 1.483 1.00 80.38 93 ILE A C 1
ATOM 685 O O . ILE A 1 93 ? -17.784 -7.287 2.695 1.00 80.38 93 ILE A O 1
ATOM 689 N N . CYS A 1 94 ? -17.273 -8.634 0.980 1.00 83.31 94 CYS A N 1
ATOM 690 C CA . CYS A 1 94 ? -16.948 -9.794 1.814 1.00 83.31 94 CYS A CA 1
ATOM 691 C C . CYS A 1 94 ? -15.773 -9.508 2.758 1.00 83.31 94 CYS A C 1
ATOM 693 O O . CYS A 1 94 ? -15.863 -9.805 3.948 1.00 83.31 94 CYS A O 1
ATOM 695 N N . LEU A 1 95 ? -14.703 -8.884 2.253 1.00 78.75 95 LEU A N 1
ATOM 696 C CA . LEU A 1 95 ? -13.557 -8.454 3.056 1.00 78.75 95 LEU A CA 1
ATOM 697 C C . LEU A 1 95 ? -13.993 -7.479 4.155 1.00 78.75 95 LEU A C 1
ATOM 699 O O . LEU A 1 95 ? -13.598 -7.632 5.308 1.00 78.75 95 LEU A O 1
ATOM 703 N N . LEU A 1 96 ? -14.849 -6.511 3.829 1.00 78.06 96 LEU A N 1
ATOM 704 C CA . LEU A 1 96 ? -15.378 -5.563 4.805 1.00 78.06 96 LEU A CA 1
ATOM 705 C C . LEU A 1 96 ? -16.176 -6.254 5.919 1.00 78.0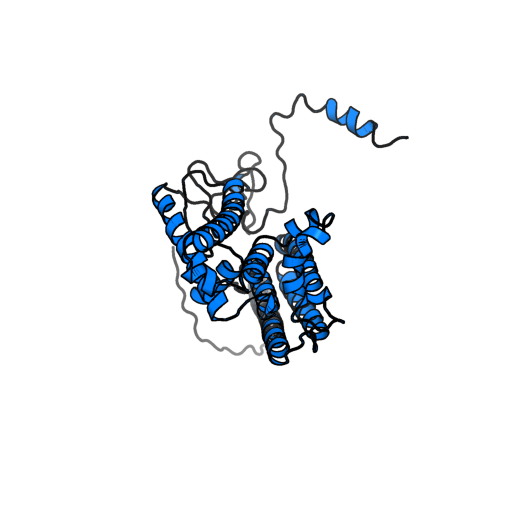6 96 LEU A C 1
ATOM 707 O O . LEU A 1 96 ? -15.988 -5.950 7.097 1.00 78.06 96 LEU A O 1
ATOM 711 N N . LEU A 1 97 ? -17.062 -7.184 5.552 1.00 79.88 97 LEU A N 1
ATOM 712 C CA . LEU A 1 97 ? -17.844 -7.967 6.510 1.00 79.88 97 LEU A CA 1
ATOM 713 C C . LEU A 1 97 ? -16.932 -8.822 7.396 1.00 79.88 97 LEU A C 1
ATOM 715 O O . LEU A 1 97 ? -17.137 -8.871 8.608 1.00 79.88 97 LEU A O 1
ATOM 719 N N . PHE A 1 98 ? -15.899 -9.434 6.817 1.00 82.88 98 PHE A N 1
ATOM 720 C CA . PHE A 1 98 ? -14.883 -10.179 7.557 1.00 82.88 98 PHE A CA 1
ATOM 721 C C . PHE A 1 98 ? -14.160 -9.291 8.582 1.00 82.88 98 PHE A C 1
ATOM 723 O O . PHE A 1 98 ? -14.112 -9.635 9.763 1.00 82.88 98 PHE A O 1
ATOM 730 N N . LEU A 1 99 ? -13.677 -8.110 8.176 1.00 78.00 99 LEU A N 1
ATOM 731 C CA . LEU A 1 99 ? -13.015 -7.160 9.081 1.00 78.00 99 LEU A CA 1
ATOM 732 C C . LEU A 1 99 ? -13.942 -6.703 10.220 1.00 78.00 99 LEU A C 1
ATOM 734 O O . LEU A 1 99 ? -13.495 -6.563 11.361 1.00 78.00 99 LEU A O 1
ATOM 738 N N . LEU A 1 100 ? -15.236 -6.520 9.937 1.00 74.81 100 LEU A N 1
ATOM 739 C CA . LEU A 1 100 ? -16.241 -6.167 10.940 1.00 74.81 100 LEU A CA 1
ATOM 740 C C . LEU A 1 100 ? -16.454 -7.297 11.962 1.00 74.81 100 LEU A C 1
ATOM 742 O O . LEU A 1 100 ? -16.446 -7.036 13.166 1.00 74.81 100 LEU A O 1
ATOM 746 N N . VAL A 1 101 ? -16.630 -8.540 11.499 1.00 80.06 101 VAL A N 1
ATOM 747 C CA . VAL A 1 101 ? -16.835 -9.718 12.364 1.00 80.06 101 VAL A CA 1
ATOM 748 C C . VAL A 1 101 ? -15.613 -9.966 13.246 1.00 80.06 101 VAL A C 1
ATOM 750 O O . VAL A 1 101 ? -15.751 -10.218 14.442 1.00 80.06 101 VAL A O 1
ATOM 753 N N . CYS A 1 102 ? -14.413 -9.816 12.687 1.00 76.31 102 CYS A N 1
ATOM 754 C CA . CYS A 1 102 ? -13.160 -9.962 13.421 1.00 76.31 102 CYS A CA 1
ATOM 755 C C . CYS A 1 102 ? -12.824 -8.763 14.329 1.00 76.31 102 CYS A C 1
ATOM 757 O O . CYS A 1 102 ? -11.820 -8.812 15.035 1.00 76.31 102 CYS A O 1
ATOM 759 N N . ASN A 1 103 ? -13.633 -7.691 14.335 1.00 77.19 103 ASN A N 1
ATOM 760 C CA . ASN A 1 103 ? -13.340 -6.421 15.018 1.00 77.19 103 ASN A CA 1
ATOM 761 C C . ASN A 1 103 ? -11.935 -5.866 14.680 1.00 77.19 103 ASN A C 1
ATOM 763 O O . ASN A 1 103 ? -11.250 -5.279 15.521 1.00 77.19 103 ASN A O 1
ATOM 767 N N . LEU A 1 104 ? -11.507 -6.055 13.430 1.00 74.19 104 LEU A N 1
ATOM 768 C CA . LEU A 1 104 ? -10.265 -5.527 12.868 1.00 74.19 104 LEU A CA 1
ATOM 769 C C . LEU A 1 104 ? -10.513 -4.105 12.353 1.00 74.19 104 LEU A C 1
ATOM 771 O O . LEU A 1 104 ? -10.502 -3.848 11.154 1.00 74.19 104 LEU A O 1
ATOM 775 N N . THR A 1 105 ? -10.804 -3.176 13.262 1.00 74.94 105 THR A N 1
ATOM 776 C CA . THR A 1 105 ? -11.092 -1.777 12.921 1.00 74.94 105 THR A CA 1
ATOM 777 C C . THR A 1 105 ? -10.074 -0.836 13.544 1.00 74.94 105 THR A C 1
ATOM 779 O O . THR A 1 105 ? -9.469 -1.127 14.579 1.00 74.94 105 THR A O 1
ATOM 782 N N . VAL A 1 106 ? -9.919 0.345 12.942 1.00 68.00 106 VAL A N 1
ATOM 783 C CA . VAL A 1 106 ? -9.024 1.379 13.476 1.00 68.00 106 VAL A CA 1
ATOM 784 C C . VAL A 1 106 ? -9.471 1.870 14.860 1.00 68.00 106 VAL A C 1
ATOM 786 O O . VAL A 1 106 ? -8.623 2.114 15.711 1.00 68.00 106 VAL A O 1
ATOM 789 N N . SER A 1 107 ? -10.781 1.895 15.137 1.00 67.81 107 SER A N 1
ATOM 790 C CA . SER A 1 107 ? -11.325 2.224 16.471 1.00 67.81 107 SER A CA 1
ATOM 791 C C . SER A 1 107 ? -10.903 1.266 17.578 1.00 67.81 107 SER A C 1
ATOM 793 O O . SER A 1 107 ? -10.753 1.682 18.722 1.00 67.81 107 SER A O 1
ATOM 795 N N . VAL A 1 108 ? -10.718 -0.011 17.244 1.00 75.88 108 VAL A N 1
ATOM 796 C CA . VAL A 1 108 ? -10.253 -1.034 18.185 1.00 75.88 108 VAL A CA 1
ATOM 797 C C . VAL A 1 108 ? -8.725 -1.007 18.290 1.00 75.88 108 VAL A C 1
ATOM 799 O O . VAL A 1 108 ? -8.174 -1.494 19.265 1.00 75.88 108 VAL A O 1
ATOM 802 N N . GLY A 1 109 ? -8.020 -0.419 17.318 1.00 72.00 109 GLY A N 1
ATOM 803 C CA . GLY A 1 109 ? -6.559 -0.286 17.316 1.00 72.00 109 GLY A CA 1
ATOM 804 C C . GLY A 1 109 ? -5.796 -1.529 16.851 1.00 72.00 109 GLY A C 1
ATOM 805 O O . GLY A 1 109 ? -4.574 -1.496 16.766 1.00 72.00 109 GLY A O 1
ATOM 806 N N . SER A 1 110 ? -6.488 -2.617 16.501 1.00 77.12 110 SER A N 1
ATOM 807 C CA . SER A 1 110 ? -5.873 -3.891 16.091 1.00 77.12 110 SER A CA 1
ATOM 808 C C . SER A 1 110 ? -5.297 -3.877 14.669 1.00 77.12 110 SER A C 1
ATOM 810 O O . SER A 1 110 ? -4.409 -4.672 14.359 1.00 77.12 110 SER A O 1
ATOM 812 N N . ILE A 1 111 ? -5.776 -2.976 13.804 1.00 80.12 111 ILE A N 1
ATOM 813 C CA . ILE A 1 111 ? -5.430 -2.971 12.376 1.00 80.12 111 ILE A CA 1
ATOM 814 C C . ILE A 1 111 ? -4.190 -2.136 12.033 1.00 80.12 111 ILE A C 1
ATOM 816 O O . ILE A 1 111 ? -3.562 -2.402 11.017 1.00 80.12 111 ILE A O 1
ATOM 820 N N . ASN A 1 112 ? -3.792 -1.156 12.853 1.00 79.88 112 ASN A N 1
ATOM 821 C CA . ASN A 1 112 ? -2.732 -0.209 12.471 1.00 79.88 112 ASN A CA 1
ATOM 822 C C . ASN A 1 112 ? -1.361 -0.885 12.320 1.00 79.88 112 ASN A C 1
ATOM 824 O O . ASN A 1 112 ? -0.691 -0.689 11.305 1.00 79.88 112 ASN A O 1
ATOM 828 N N . GLY A 1 113 ? -0.978 -1.742 13.273 1.00 82.69 113 GLY A N 1
ATOM 829 C CA . GLY A 1 113 ? 0.249 -2.539 13.170 1.00 82.69 113 GLY A CA 1
ATOM 830 C C . GLY A 1 113 ? 0.217 -3.525 11.994 1.00 82.69 113 GLY A C 1
ATOM 831 O O . GLY A 1 113 ? 1.200 -3.645 11.264 1.00 82.69 113 GLY A O 1
ATOM 832 N N . LEU A 1 114 ? -0.935 -4.168 11.756 1.00 84.31 114 LEU A N 1
ATOM 833 C CA . LEU A 1 114 ? -1.139 -5.085 10.628 1.00 84.31 114 LEU A CA 1
ATOM 834 C C . LEU A 1 114 ? -1.031 -4.360 9.278 1.00 84.31 114 LEU A C 1
ATOM 836 O O . LEU A 1 114 ? -0.385 -4.854 8.358 1.00 84.31 114 LEU A O 1
ATOM 840 N N . LEU A 1 115 ? -1.635 -3.176 9.164 1.00 81.56 115 LEU A N 1
ATOM 841 C CA . LEU A 1 115 ? -1.600 -2.350 7.964 1.00 81.56 115 LEU A CA 1
ATOM 842 C C . LEU A 1 115 ? -0.176 -1.862 7.689 1.00 81.56 115 LEU A C 1
ATOM 844 O O . LEU A 1 115 ? 0.269 -1.897 6.545 1.00 81.56 115 LEU A O 1
ATOM 848 N N . PHE A 1 116 ? 0.560 -1.433 8.717 1.00 83.62 116 PHE A N 1
ATOM 849 C CA . PHE A 1 116 ? 1.966 -1.058 8.567 1.00 83.62 116 PHE A CA 1
ATOM 850 C C . PHE A 1 116 ? 2.801 -2.236 8.047 1.00 83.62 116 PHE A C 1
ATOM 852 O O . PHE A 1 116 ? 3.482 -2.096 7.032 1.00 83.62 116 PHE A O 1
ATOM 859 N N . PHE A 1 117 ? 2.670 -3.414 8.664 1.00 85.81 117 PHE A N 1
ATOM 860 C CA . PHE A 1 117 ? 3.325 -4.645 8.213 1.00 85.81 117 PHE A CA 1
ATOM 861 C C . PHE A 1 117 ? 2.999 -4.974 6.747 1.00 85.81 117 PHE A C 1
ATOM 863 O O . PHE A 1 117 ? 3.906 -5.087 5.921 1.00 85.81 117 PHE A O 1
ATOM 870 N N . ALA A 1 118 ? 1.711 -5.057 6.401 1.00 83.19 118 ALA A N 1
ATOM 871 C CA . ALA A 1 118 ? 1.243 -5.395 5.058 1.00 83.19 118 ALA A CA 1
ATOM 872 C C . ALA A 1 118 ? 1.768 -4.418 3.995 1.00 83.19 118 ALA A C 1
ATOM 874 O O . ALA A 1 118 ? 2.132 -4.831 2.894 1.00 83.19 118 ALA A O 1
ATOM 875 N N . ASN A 1 119 ? 1.839 -3.126 4.318 1.00 81.56 119 ASN A N 1
ATOM 876 C CA . ASN A 1 119 ? 2.346 -2.105 3.406 1.00 81.56 119 ASN A CA 1
ATOM 877 C C . ASN A 1 119 ? 3.841 -2.243 3.125 1.00 81.56 119 ASN A C 1
ATOM 879 O O . ASN A 1 119 ? 4.251 -2.162 1.968 1.00 81.56 119 ASN A O 1
ATOM 883 N N . ILE A 1 120 ? 4.656 -2.456 4.161 1.00 81.62 120 ILE A N 1
ATOM 884 C CA . ILE A 1 120 ? 6.108 -2.597 3.991 1.00 81.62 120 ILE A CA 1
ATOM 885 C C . ILE A 1 120 ? 6.452 -3.887 3.248 1.00 81.62 120 ILE A C 1
ATOM 887 O O . ILE A 1 120 ? 7.294 -3.858 2.348 1.00 81.62 120 ILE A O 1
ATOM 891 N N . VAL A 1 121 ? 5.769 -4.987 3.581 1.00 81.50 121 VAL A N 1
ATOM 892 C CA . VAL A 1 121 ? 5.947 -6.276 2.902 1.00 81.50 121 VAL A CA 1
ATOM 893 C C . VAL A 1 121 ? 5.569 -6.169 1.429 1.00 81.50 121 VAL A C 1
ATOM 895 O O . VAL A 1 121 ? 6.342 -6.599 0.579 1.00 81.50 121 VAL A O 1
ATOM 898 N N . LYS A 1 122 ? 4.428 -5.544 1.101 1.00 78.31 122 LYS A N 1
ATOM 899 C CA . LYS A 1 122 ? 4.002 -5.384 -0.295 1.00 78.31 122 LYS A CA 1
ATOM 900 C C . LYS A 1 122 ? 4.967 -4.520 -1.104 1.00 78.31 122 LYS A C 1
ATOM 902 O O . LYS A 1 122 ? 5.277 -4.847 -2.244 1.00 78.31 122 LYS A O 1
ATOM 907 N N . LEU A 1 123 ? 5.460 -3.436 -0.510 1.00 74.38 123 LEU A N 1
ATOM 908 C CA . LEU A 1 123 ? 6.384 -2.518 -1.170 1.00 74.38 123 LEU A CA 1
ATOM 909 C C . LEU A 1 123 ? 7.751 -3.158 -1.468 1.00 74.38 123 LEU A C 1
ATOM 911 O O . LEU A 1 123 ? 8.401 -2.780 -2.437 1.00 74.38 123 LEU A O 1
ATOM 915 N N . ASN A 1 124 ? 8.169 -4.138 -0.665 1.00 75.88 124 ASN A N 1
ATOM 916 C CA . ASN A 1 124 ? 9.463 -4.811 -0.797 1.00 75.88 124 ASN A CA 1
ATOM 917 C C . ASN A 1 124 ? 9.329 -6.287 -1.176 1.00 75.88 124 ASN A C 1
ATOM 919 O O . ASN A 1 124 ? 10.251 -7.059 -0.932 1.00 75.88 124 ASN A O 1
ATOM 923 N N . GLU A 1 125 ? 8.211 -6.683 -1.790 1.00 77.06 125 GLU A N 1
ATOM 924 C CA . GLU A 1 125 ? 7.921 -8.079 -2.140 1.00 77.06 125 GLU A CA 1
ATOM 925 C C . GLU A 1 125 ? 9.074 -8.723 -2.928 1.00 77.06 125 GLU A C 1
ATOM 927 O O . GLU A 1 125 ? 9.462 -9.848 -2.639 1.00 77.06 125 GLU A O 1
ATOM 932 N N . VAL A 1 126 ? 9.690 -7.985 -3.856 1.00 69.88 126 VAL A N 1
ATOM 933 C CA . VAL A 1 126 ? 10.787 -8.499 -4.697 1.00 69.88 126 VAL A CA 1
ATOM 934 C C . VAL A 1 126 ? 12.101 -8.663 -3.939 1.00 69.88 126 VAL A C 1
ATOM 936 O O . VAL A 1 126 ? 12.914 -9.509 -4.295 1.00 69.88 126 VAL A O 1
ATOM 939 N N . VAL A 1 127 ? 12.326 -7.853 -2.905 1.00 70.06 127 VAL A N 1
ATOM 940 C CA . VAL A 1 127 ? 13.534 -7.969 -2.085 1.00 70.06 127 VAL A CA 1
ATOM 941 C C . VAL A 1 127 ? 13.335 -9.060 -1.038 1.00 70.06 127 VAL A C 1
ATOM 943 O O . VAL A 1 127 ? 14.236 -9.861 -0.838 1.00 70.06 127 VAL A O 1
ATOM 946 N N . LEU A 1 128 ? 12.163 -9.114 -0.397 1.00 71.06 128 LEU A N 1
ATOM 947 C CA . LEU A 1 128 ? 11.835 -10.058 0.677 1.00 71.06 128 LEU A CA 1
ATOM 948 C C . LEU A 1 128 ? 11.567 -11.485 0.180 1.00 71.06 128 LEU A C 1
ATOM 950 O O . LEU A 1 128 ? 11.815 -12.429 0.924 1.00 71.06 128 LEU A O 1
ATOM 954 N N . PHE A 1 129 ? 11.077 -11.647 -1.052 1.00 73.06 129 PHE A N 1
ATOM 955 C CA . PHE A 1 129 ? 10.764 -12.946 -1.654 1.00 73.06 129 PHE A CA 1
ATOM 956 C C . PHE A 1 129 ? 11.446 -13.098 -3.027 1.00 73.06 129 PHE A C 1
ATOM 958 O O . PHE A 1 129 ? 10.766 -13.079 -4.059 1.00 73.06 129 PHE A O 1
ATOM 965 N N . PRO A 1 130 ? 12.785 -13.247 -3.065 1.00 63.12 130 PRO A N 1
ATOM 966 C CA . PRO A 1 130 ? 13.546 -13.318 -4.314 1.00 63.12 130 PRO A CA 1
ATOM 967 C C . PRO A 1 130 ? 13.188 -14.544 -5.171 1.00 63.12 130 PRO A C 1
ATOM 969 O O . PRO A 1 130 ? 13.111 -14.423 -6.391 1.00 63.12 130 PRO A O 1
ATOM 972 N N . ASP A 1 131 ? 12.869 -15.684 -4.548 1.00 58.94 131 ASP A N 1
ATOM 973 C CA . ASP A 1 131 ? 12.582 -16.951 -5.247 1.00 58.94 131 ASP A CA 1
ATOM 974 C C . ASP A 1 131 ? 11.142 -17.062 -5.768 1.00 58.94 131 ASP A C 1
ATOM 976 O O . ASP A 1 131 ? 10.713 -18.107 -6.256 1.00 58.94 131 ASP A O 1
ATOM 980 N N . GLY A 1 132 ? 10.340 -16.001 -5.635 1.00 56.44 132 GLY A N 1
ATOM 981 C CA . GLY A 1 132 ? 8.963 -16.008 -6.121 1.00 56.44 132 GLY A CA 1
ATOM 982 C C . GLY A 1 132 ? 8.061 -17.037 -5.430 1.00 56.44 132 GLY A C 1
ATOM 983 O O . GLY A 1 132 ? 6.989 -17.334 -5.963 1.00 56.44 132 GLY A O 1
ATOM 984 N N . VAL A 1 133 ? 8.447 -17.550 -4.250 1.00 56.12 133 VAL A N 1
ATOM 985 C CA . VAL A 1 133 ? 7.597 -18.387 -3.387 1.00 56.12 133 VAL A CA 1
ATOM 986 C C . VAL A 1 133 ? 6.453 -17.524 -2.860 1.00 56.12 133 VAL A C 1
ATOM 988 O O . VAL A 1 133 ? 6.460 -16.989 -1.753 1.00 56.12 133 VAL A O 1
ATOM 991 N N . ARG A 1 134 ? 5.449 -17.338 -3.712 1.00 58.66 134 ARG A N 1
ATOM 992 C CA . ARG A 1 134 ? 4.207 -16.667 -3.364 1.00 58.66 134 ARG A CA 1
ATOM 993 C C . ARG A 1 134 ? 3.394 -17.663 -2.568 1.00 58.66 134 ARG A C 1
ATOM 995 O O . ARG A 1 134 ? 2.855 -18.595 -3.149 1.00 58.66 134 ARG A O 1
ATOM 1002 N N . ILE A 1 135 ? 3.262 -17.453 -1.262 1.00 66.00 135 ILE A N 1
ATOM 1003 C CA . ILE A 1 135 ? 2.168 -18.071 -0.510 1.00 66.00 135 ILE A CA 1
ATOM 1004 C C . ILE A 1 135 ? 0.897 -17.372 -1.010 1.00 66.00 135 ILE A C 1
ATOM 1006 O O . ILE A 1 135 ? 0.655 -16.222 -0.624 1.00 66.00 135 ILE A O 1
ATOM 1010 N N . PRO A 1 136 ? 0.109 -17.999 -1.903 1.00 67.38 136 PRO A N 1
ATOM 1011 C CA . PRO A 1 136 ? -0.879 -17.277 -2.699 1.00 67.38 136 PRO A CA 1
ATOM 1012 C C . PRO A 1 136 ? -1.961 -16.672 -1.805 1.00 67.38 136 PRO A C 1
ATOM 1014 O O . PRO A 1 136 ? -2.378 -15.543 -2.020 1.00 67.38 136 PRO A O 1
ATOM 1017 N N . VAL A 1 137 ? -2.335 -17.372 -0.731 1.00 71.31 137 VAL A N 1
ATOM 1018 C CA . VAL A 1 137 ? -3.344 -16.913 0.230 1.00 71.31 137 VAL A CA 1
ATOM 1019 C C . VAL A 1 137 ? -2.865 -15.693 1.023 1.00 71.31 137 VAL A C 1
ATOM 1021 O O . VAL A 1 137 ? -3.600 -14.716 1.152 1.00 71.31 137 VAL A O 1
ATOM 1024 N N . LEU A 1 138 ? -1.628 -15.716 1.534 1.00 71.81 138 LEU A N 1
ATOM 1025 C CA . LEU A 1 138 ? -1.096 -14.628 2.357 1.00 71.81 138 LEU A CA 1
ATOM 1026 C C . LEU A 1 138 ? -0.790 -13.382 1.516 1.00 71.81 138 LEU A C 1
ATOM 1028 O O . LEU A 1 138 ? -1.144 -12.278 1.922 1.00 71.81 138 LEU A O 1
ATOM 1032 N N . SER A 1 139 ? -0.186 -13.551 0.335 1.00 72.56 139 SER A N 1
ATOM 1033 C CA . SER A 1 139 ? 0.086 -12.435 -0.582 1.00 72.56 139 SER A CA 1
ATOM 1034 C C . SER A 1 139 ? -1.215 -11.783 -1.059 1.00 72.56 139 SER A C 1
ATOM 1036 O O . SER A 1 139 ? -1.328 -10.557 -1.051 1.00 72.56 139 SER A O 1
ATOM 1038 N N . GLN A 1 140 ? -2.242 -12.586 -1.359 1.00 76.31 140 GLN A N 1
ATOM 1039 C CA . GLN A 1 140 ? -3.556 -12.074 -1.738 1.00 76.31 140 GLN A CA 1
ATOM 1040 C C . GLN A 1 140 ? -4.226 -11.303 -0.598 1.00 76.31 140 GLN A C 1
ATOM 1042 O O . GLN A 1 140 ? -4.765 -10.221 -0.820 1.00 76.31 140 GLN A O 1
ATOM 1047 N N . PHE A 1 141 ? -4.155 -11.824 0.629 1.00 74.75 141 PHE A N 1
ATOM 1048 C CA . PHE A 1 141 ? -4.682 -11.147 1.810 1.00 74.75 141 PHE A CA 1
ATOM 1049 C C . PHE A 1 141 ? -3.967 -9.813 2.073 1.00 74.75 141 PHE A C 1
ATOM 1051 O O . PHE A 1 141 ? -4.621 -8.798 2.303 1.00 74.75 141 PHE A O 1
ATOM 1058 N N . ILE A 1 142 ? -2.634 -9.784 1.973 1.00 76.69 142 ILE A N 1
ATOM 1059 C CA . ILE A 1 142 ? -1.824 -8.563 2.105 1.00 76.69 142 ILE A CA 1
ATOM 1060 C C . ILE A 1 142 ? -2.163 -7.554 1.002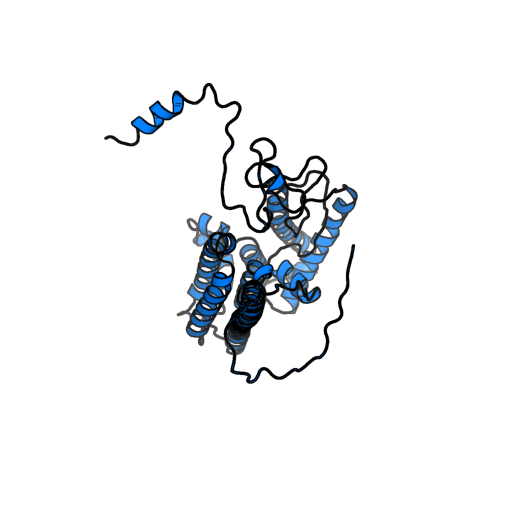 1.00 76.69 142 ILE A C 1
ATOM 1062 O O . ILE A 1 142 ? -2.297 -6.363 1.279 1.00 76.69 142 ILE A O 1
ATOM 1066 N N . ALA A 1 143 ? -2.326 -8.009 -0.241 1.00 74.31 143 ALA A N 1
ATOM 1067 C CA . ALA A 1 143 ? -2.719 -7.150 -1.350 1.00 74.31 143 ALA A CA 1
ATOM 1068 C C . ALA A 1 143 ? -4.106 -6.534 -1.117 1.00 74.31 143 ALA A C 1
ATOM 1070 O O . ALA A 1 143 ? -4.252 -5.319 -1.202 1.00 74.31 143 ALA A O 1
ATOM 1071 N N . TRP A 1 144 ? -5.087 -7.336 -0.703 1.00 75.56 144 TRP A N 1
ATOM 1072 C CA . TRP A 1 144 ? -6.433 -6.864 -0.375 1.00 75.56 144 TRP A CA 1
ATOM 1073 C C . TRP A 1 144 ? -6.467 -5.888 0.804 1.00 75.56 144 TRP A C 1
ATOM 1075 O O . TRP A 1 144 ? -7.184 -4.889 0.743 1.00 75.56 144 TRP A O 1
ATOM 1085 N N . LEU A 1 145 ? -5.660 -6.112 1.846 1.00 74.06 145 LEU A N 1
ATOM 1086 C CA . LEU A 1 145 ? -5.485 -5.148 2.941 1.00 74.06 145 LEU A CA 1
ATOM 1087 C C . LEU A 1 145 ? -4.891 -3.812 2.467 1.00 74.06 145 LEU A C 1
ATOM 1089 O O . LEU A 1 145 ? -5.141 -2.780 3.083 1.00 74.06 145 LEU A O 1
ATOM 1093 N N . ASN A 1 146 ? -4.133 -3.811 1.371 1.00 70.94 146 ASN A N 1
ATOM 1094 C CA . ASN A 1 146 ? -3.603 -2.603 0.739 1.00 70.94 146 ASN A CA 1
ATOM 1095 C C . ASN A 1 146 ? -4.513 -2.054 -0.382 1.00 70.94 146 ASN A C 1
ATOM 1097 O O . ASN A 1 146 ? -4.088 -1.161 -1.114 1.00 70.94 146 ASN A O 1
ATOM 1101 N N . LEU A 1 147 ? -5.740 -2.581 -0.529 1.00 70.75 147 LEU A N 1
ATOM 1102 C CA . LEU A 1 147 ? -6.662 -2.309 -1.648 1.00 70.75 147 LEU A CA 1
ATOM 1103 C C . LEU A 1 147 ? -6.018 -2.504 -3.033 1.00 70.75 147 LEU A C 1
ATOM 1105 O O . LEU A 1 147 ? -6.416 -1.892 -4.023 1.00 70.75 147 LEU A O 1
ATOM 1109 N N . ASP A 1 148 ? -5.023 -3.377 -3.108 1.00 70.56 148 ASP A N 1
ATOM 1110 C CA . ASP A 1 148 ? -4.473 -3.864 -4.360 1.00 70.56 148 ASP A CA 1
ATOM 1111 C C . ASP A 1 148 ? -5.258 -5.112 -4.786 1.00 70.56 148 ASP A C 1
ATOM 1113 O O . ASP A 1 148 ? -5.688 -5.925 -3.963 1.00 70.56 148 ASP A O 1
ATOM 1117 N N . LEU A 1 149 ? -5.453 -5.280 -6.092 1.00 68.25 149 LEU A N 1
ATOM 1118 C CA . LEU A 1 149 ? -6.210 -6.397 -6.657 1.00 68.25 149 LEU A CA 1
ATOM 1119 C C . LEU A 1 149 ? -5.508 -7.732 -6.372 1.00 68.25 149 LEU A C 1
ATOM 1121 O O . LEU A 1 149 ? -6.170 -8.768 -6.334 1.00 68.25 149 LEU A O 1
ATOM 1125 N N . GLY A 1 150 ? -4.187 -7.715 -6.144 1.00 66.25 150 GLY A N 1
ATOM 1126 C CA . GLY A 1 150 ? -3.371 -8.856 -5.696 1.00 66.25 150 GLY A CA 1
ATOM 1127 C C . GLY A 1 150 ? -3.215 -9.994 -6.705 1.00 66.25 150 GLY A C 1
ATOM 1128 O O . GLY A 1 150 ? -2.281 -10.782 -6.603 1.00 66.25 150 GLY A O 1
ATOM 1129 N N . VAL A 1 151 ? -4.077 -10.032 -7.719 1.00 73.56 151 VAL A N 1
ATOM 1130 C CA . VAL A 1 151 ? -4.084 -11.014 -8.796 1.00 73.56 151 VAL A CA 1
ATOM 1131 C C . VAL A 1 151 ? -3.587 -10.357 -10.076 1.00 73.56 151 VAL A C 1
ATOM 1133 O O . VAL A 1 151 ? -3.964 -9.228 -10.395 1.00 73.56 151 VAL A O 1
ATOM 1136 N N . GLN A 1 152 ? -2.768 -11.089 -10.831 1.00 82.56 152 GLN A N 1
ATOM 1137 C CA . GLN A 1 152 ? -2.375 -10.686 -12.175 1.00 82.56 152 GLN A CA 1
ATOM 1138 C C . GLN A 1 152 ? -3.529 -10.953 -13.138 1.00 82.56 152 GLN A C 1
ATOM 1140 O O . GLN A 1 152 ? -3.813 -12.109 -13.448 1.00 82.56 152 GLN A O 1
ATOM 1145 N N . ILE A 1 153 ? -4.212 -9.899 -13.582 1.00 85.12 153 ILE A N 1
ATOM 1146 C CA . ILE A 1 153 ? -5.339 -10.020 -14.512 1.00 85.12 153 ILE A CA 1
ATOM 1147 C C . ILE A 1 153 ? -5.241 -9.024 -15.659 1.00 85.12 153 ILE A C 1
ATOM 1149 O O . ILE A 1 153 ? -4.798 -7.885 -15.524 1.00 85.12 153 ILE A O 1
ATOM 1153 N N . CYS A 1 154 ? -5.710 -9.473 -16.807 1.00 87.00 154 CYS A N 1
ATOM 1154 C CA . CYS A 1 154 ? -5.703 -8.735 -18.051 1.00 87.00 154 CYS A CA 1
ATOM 1155 C C . CYS A 1 154 ? -7.127 -8.223 -18.298 1.00 87.00 154 CYS A C 1
ATOM 1157 O O . CYS A 1 154 ? -8.023 -9.002 -18.608 1.00 87.00 154 CYS A O 1
ATOM 1159 N N . PHE A 1 155 ? -7.355 -6.935 -18.024 1.00 85.19 155 PHE A N 1
ATOM 1160 C CA . PHE A 1 155 ? -8.700 -6.396 -17.789 1.00 85.19 155 PHE A CA 1
ATOM 1161 C C . PHE A 1 155 ? -9.431 -5.976 -19.073 1.00 85.19 155 PHE A C 1
ATOM 1163 O O . PHE A 1 155 ? -10.510 -6.493 -19.360 1.00 85.19 155 PHE A O 1
ATOM 1170 N N . PHE A 1 156 ? -8.837 -5.076 -19.861 1.00 87.62 156 PHE A N 1
ATOM 1171 C CA . PHE A 1 156 ? -9.323 -4.686 -21.188 1.00 87.62 156 PHE A CA 1
ATOM 1172 C C . PHE A 1 156 ? -8.160 -4.262 -22.095 1.00 87.62 156 PHE A C 1
ATOM 1174 O O . PHE A 1 156 ? -7.048 -4.006 -21.624 1.00 87.62 156 PHE A O 1
ATOM 1181 N N . SER A 1 157 ? -8.413 -4.210 -23.403 1.00 88.50 157 SER A N 1
ATOM 1182 C CA . SER A 1 157 ? -7.426 -3.812 -24.413 1.00 88.50 157 SER A CA 1
ATOM 1183 C C . SER A 1 157 ? -7.178 -2.298 -24.381 1.00 88.50 157 SER A C 1
ATOM 1185 O O . SER A 1 157 ? -8.113 -1.513 -24.483 1.00 88.50 157 SER A O 1
ATOM 1187 N N . GLY A 1 158 ? -5.918 -1.880 -24.276 1.00 87.06 158 GLY A N 1
ATOM 1188 C CA . GLY A 1 158 ? -5.520 -0.472 -24.163 1.00 87.06 158 GLY A CA 1
ATOM 1189 C C . GLY A 1 158 ? -5.372 0.029 -22.724 1.00 87.06 158 GLY A C 1
ATOM 1190 O O . GLY A 1 158 ? -5.302 1.236 -22.508 1.00 87.06 158 GLY A O 1
ATOM 1191 N N . LEU A 1 159 ? -5.325 -0.871 -21.733 1.00 88.06 159 LEU A N 1
ATOM 1192 C CA . LEU A 1 159 ? -5.056 -0.489 -20.347 1.00 88.06 159 LEU A CA 1
ATOM 1193 C C . LEU A 1 159 ? -3.625 0.049 -20.198 1.00 88.06 159 LEU A C 1
ATOM 1195 O O . LEU A 1 159 ? -2.658 -0.640 -20.532 1.00 88.06 159 LEU A O 1
ATOM 1199 N N . ASP A 1 160 ? -3.497 1.249 -19.639 1.00 87.12 160 ASP A N 1
ATOM 1200 C CA . ASP A 1 160 ? -2.227 1.917 -19.361 1.00 87.12 160 ASP A CA 1
ATOM 1201 C C . ASP A 1 160 ? -2.063 2.236 -17.859 1.00 87.12 160 ASP A C 1
ATOM 1203 O O . ASP A 1 160 ? -2.906 1.903 -17.016 1.00 87.12 160 ASP A O 1
ATOM 1207 N N . GLY A 1 161 ? -0.943 2.870 -17.497 1.00 81.44 161 GLY A N 1
ATOM 1208 C CA . GLY A 1 161 ? -0.667 3.265 -16.111 1.00 81.44 161 GLY A CA 1
ATOM 1209 C C . GLY A 1 161 ? -1.645 4.310 -15.558 1.00 81.44 161 GLY A C 1
ATOM 1210 O O . GLY A 1 161 ? -1.921 4.314 -14.353 1.00 81.44 161 GLY A O 1
ATOM 1211 N N . TYR A 1 162 ? -2.206 5.158 -16.425 1.00 83.06 162 TYR A N 1
ATOM 1212 C CA . TYR A 1 162 ? -3.216 6.143 -16.051 1.00 83.06 162 TYR A CA 1
ATOM 1213 C C . TYR A 1 162 ? -4.488 5.429 -15.588 1.00 83.06 162 TYR A C 1
ATOM 1215 O O . TYR A 1 162 ? -4.895 5.578 -14.433 1.00 83.06 162 TYR A O 1
ATOM 1223 N N . TRP A 1 163 ? -5.049 4.557 -16.426 1.00 83.44 163 TRP A N 1
ATOM 1224 C CA . TRP A 1 163 ? -6.231 3.768 -16.091 1.00 83.44 163 TRP A CA 1
ATOM 1225 C C . TRP A 1 163 ? -6.006 2.861 -14.884 1.00 83.44 163 TRP A C 1
ATOM 1227 O O . TRP A 1 163 ? -6.880 2.774 -14.026 1.00 83.44 163 TRP A O 1
ATOM 1237 N N . LYS A 1 164 ? -4.829 2.233 -14.758 1.00 81.19 164 LYS A N 1
ATOM 1238 C CA . LYS A 1 164 ? -4.479 1.420 -13.580 1.00 81.19 164 LYS A CA 1
ATOM 1239 C C . LYS A 1 164 ? -4.599 2.219 -12.275 1.00 81.19 164 LYS A C 1
ATOM 1241 O O . LYS A 1 164 ? -5.148 1.711 -11.300 1.00 81.19 164 LYS A O 1
ATOM 1246 N N . THR A 1 165 ? -4.150 3.474 -12.273 1.00 78.56 165 THR A N 1
ATOM 1247 C CA . THR A 1 165 ? -4.246 4.368 -11.106 1.00 78.56 165 THR A CA 1
ATOM 1248 C C . THR A 1 165 ? -5.698 4.762 -10.819 1.00 78.56 165 THR A C 1
ATOM 1250 O O . THR A 1 165 ? -6.152 4.691 -9.675 1.00 78.56 165 THR A O 1
ATOM 1253 N N . TRP A 1 166 ? -6.457 5.114 -11.859 1.00 81.56 166 TRP A N 1
ATOM 1254 C CA . TRP A 1 166 ? -7.876 5.458 -11.732 1.00 81.56 166 TRP A CA 1
ATOM 1255 C C . TRP A 1 166 ? -8.741 4.292 -11.276 1.00 81.56 166 TRP A C 1
ATOM 1257 O O . TRP A 1 166 ? -9.675 4.504 -10.510 1.00 81.56 166 TRP A O 1
ATOM 1267 N N . LEU A 1 167 ? -8.431 3.064 -11.691 1.00 79.06 167 LEU A N 1
ATOM 1268 C CA . LEU A 1 167 ? -9.148 1.872 -11.245 1.00 79.06 167 LEU A CA 1
ATOM 1269 C C . LEU A 1 167 ? -8.964 1.641 -9.742 1.00 79.06 167 LEU A C 1
ATOM 1271 O O . LEU A 1 167 ? -9.943 1.353 -9.060 1.00 79.06 167 LEU A O 1
ATOM 1275 N N . GLN A 1 168 ? -7.757 1.836 -9.204 1.00 74.50 168 GLN A N 1
ATOM 1276 C CA . GLN A 1 168 ? -7.503 1.713 -7.764 1.00 74.50 168 GLN A CA 1
ATOM 1277 C C . GLN A 1 168 ? -8.233 2.800 -6.952 1.00 74.50 168 GLN A C 1
ATOM 1279 O O . GLN A 1 168 ? -8.849 2.517 -5.919 1.00 74.50 168 GLN A O 1
ATOM 1284 N N . PHE A 1 169 ? -8.218 4.041 -7.445 1.00 74.12 169 PHE A N 1
ATOM 1285 C CA . PHE A 1 169 ? -8.941 5.156 -6.830 1.00 74.12 169 PHE A CA 1
ATOM 1286 C C . PHE A 1 169 ? -10.464 4.966 -6.893 1.00 74.12 169 PHE A C 1
ATOM 1288 O O . PHE A 1 169 ? -11.162 5.011 -5.878 1.00 74.12 169 PHE A O 1
ATOM 1295 N N . GLY A 1 170 ? -10.975 4.696 -8.093 1.00 80.00 170 GLY A N 1
ATOM 1296 C CA . GLY A 1 170 ? -12.392 4.507 -8.373 1.00 80.00 170 GLY A CA 1
ATOM 1297 C C . GLY A 1 170 ? -12.975 3.323 -7.614 1.00 80.00 170 GLY A C 1
ATOM 1298 O O . GLY A 1 170 ? -14.053 3.451 -7.045 1.00 80.00 170 GLY A O 1
ATOM 1299 N N . PHE A 1 171 ? -12.246 2.207 -7.513 1.00 77.31 171 PHE A N 1
ATOM 1300 C CA . PHE A 1 171 ? -12.670 1.045 -6.729 1.00 77.31 171 PHE A CA 1
ATOM 1301 C C . PHE A 1 171 ? -12.936 1.403 -5.263 1.00 77.31 171 PHE A C 1
ATOM 1303 O O . PHE A 1 171 ? -13.980 1.046 -4.715 1.00 77.31 171 PHE A O 1
ATOM 1310 N N . SER A 1 172 ? -12.037 2.172 -4.649 1.00 75.75 172 SER A N 1
ATOM 1311 C CA . SER A 1 172 ? -12.177 2.614 -3.258 1.00 75.75 172 SER A CA 1
ATOM 1312 C C . SER A 1 172 ? -13.420 3.493 -3.059 1.00 75.75 172 SER A C 1
ATOM 1314 O O . SER A 1 172 ? -14.178 3.298 -2.107 1.00 75.75 172 SER A O 1
ATOM 1316 N N . LEU A 1 173 ? -13.685 4.423 -3.984 1.00 79.25 173 LEU A N 1
ATOM 1317 C CA . LEU A 1 173 ? -14.876 5.280 -3.942 1.00 79.25 173 LEU A CA 1
ATOM 1318 C C . LEU A 1 173 ? -16.175 4.506 -4.194 1.00 79.25 173 LEU A C 1
ATOM 1320 O O . LEU A 1 173 ? -17.172 4.743 -3.512 1.00 79.25 173 LEU A O 1
ATOM 1324 N N . ILE A 1 174 ? -16.163 3.562 -5.138 1.00 81.50 174 ILE A N 1
ATOM 1325 C CA . ILE A 1 174 ? -17.310 2.700 -5.445 1.00 81.50 174 ILE A CA 1
ATOM 1326 C C . ILE A 1 174 ? -17.656 1.835 -4.234 1.00 81.50 174 ILE A C 1
ATOM 1328 O O . ILE A 1 174 ? -18.835 1.714 -3.903 1.00 81.50 174 ILE A O 1
ATOM 1332 N N . LEU A 1 175 ? -16.663 1.281 -3.529 1.00 78.88 175 LEU A N 1
ATOM 1333 C CA . LEU A 1 175 ? -16.901 0.542 -2.287 1.00 78.88 175 LEU A CA 1
ATOM 1334 C C . LEU A 1 175 ? -17.564 1.425 -1.224 1.00 78.88 175 LEU A C 1
ATOM 1336 O O . LEU A 1 175 ? -18.580 1.023 -0.660 1.00 78.88 175 LEU A O 1
ATOM 1340 N N . ILE A 1 176 ? -17.056 2.640 -0.993 1.00 79.44 176 ILE A N 1
ATOM 1341 C CA . ILE A 1 176 ? -17.653 3.590 -0.039 1.00 79.44 176 ILE A CA 1
ATOM 1342 C C . ILE A 1 176 ? -19.106 3.911 -0.420 1.00 79.44 176 ILE A C 1
ATOM 1344 O O . ILE A 1 176 ? -20.003 3.799 0.418 1.00 79.44 176 ILE A O 1
ATOM 1348 N N . ALA A 1 177 ? -19.358 4.263 -1.682 1.00 82.00 177 ALA A N 1
ATOM 1349 C CA . ALA A 1 177 ? -20.696 4.579 -2.175 1.00 82.00 177 ALA A CA 1
ATOM 1350 C C . ALA A 1 177 ? -21.655 3.383 -2.049 1.00 82.00 177 ALA A C 1
ATOM 1352 O O . ALA A 1 177 ? -22.798 3.548 -1.619 1.00 82.00 177 ALA A O 1
ATOM 1353 N N . THR A 1 178 ? -21.178 2.174 -2.356 1.00 80.00 178 THR A N 1
ATOM 1354 C CA . THR A 1 178 ? -21.958 0.934 -2.243 1.00 80.00 178 THR A CA 1
ATOM 1355 C C . THR A 1 178 ? -22.328 0.654 -0.791 1.00 80.00 178 THR A C 1
ATOM 1357 O O . THR A 1 178 ? -23.478 0.335 -0.514 1.00 80.00 178 THR A O 1
ATOM 1360 N N . ILE A 1 179 ? -21.408 0.849 0.158 1.00 77.62 179 ILE A N 1
ATOM 1361 C CA . ILE A 1 179 ? -21.692 0.683 1.591 1.00 77.62 179 ILE A CA 1
ATOM 1362 C C . ILE A 1 179 ? -22.763 1.675 2.048 1.00 77.62 179 ILE A C 1
ATOM 1364 O O . ILE A 1 179 ? -23.729 1.269 2.692 1.00 77.62 179 ILE A O 1
ATOM 1368 N N . LEU A 1 180 ? -22.642 2.955 1.679 1.00 81.12 180 LEU A N 1
ATOM 1369 C CA . LEU A 1 180 ? -23.639 3.976 2.020 1.00 81.12 180 LEU A CA 1
ATOM 1370 C C . LEU A 1 180 ? -25.022 3.629 1.447 1.00 81.12 180 LEU A C 1
ATOM 1372 O O . LEU A 1 180 ? -26.031 3.731 2.150 1.00 81.12 180 LEU A O 1
ATOM 1376 N N . LEU A 1 181 ? -25.073 3.163 0.196 1.00 83.81 181 LEU A N 1
ATOM 1377 C CA . LEU A 1 181 ? -26.311 2.748 -0.458 1.00 83.81 181 LEU A CA 1
ATOM 1378 C C . LEU A 1 181 ? -26.911 1.487 0.186 1.00 83.81 181 LEU A C 1
ATOM 1380 O O . LEU A 1 181 ? -28.109 1.447 0.465 1.00 83.81 181 LEU A O 1
ATOM 1384 N N . CYS A 1 182 ? -26.089 0.480 0.487 1.00 78.00 182 CYS A N 1
ATOM 1385 C CA . CYS A 1 182 ? -26.508 -0.748 1.163 1.00 78.00 182 CYS A CA 1
ATOM 1386 C C . CYS A 1 182 ? -27.028 -0.479 2.582 1.00 78.00 182 CYS A C 1
ATOM 1388 O O . CYS A 1 182 ? -28.035 -1.064 2.984 1.00 78.00 182 CYS A O 1
ATOM 1390 N N . CYS A 1 183 ? -26.391 0.428 3.330 1.00 74.75 183 CYS A N 1
ATOM 1391 C CA . CYS A 1 183 ? -26.873 0.875 4.636 1.00 74.75 183 CYS A CA 1
ATOM 1392 C C . CYS A 1 183 ? -28.215 1.610 4.531 1.00 74.75 183 CYS A C 1
ATOM 1394 O O . CYS A 1 183 ? -29.073 1.416 5.389 1.00 74.75 183 CYS A O 1
ATOM 1396 N N . ARG A 1 184 ? -28.427 2.404 3.473 1.00 81.06 184 ARG A N 1
ATOM 1397 C CA . ARG A 1 184 ? -29.709 3.080 3.223 1.00 81.06 184 ARG A CA 1
ATOM 1398 C C . ARG A 1 184 ? -30.829 2.097 2.874 1.00 81.06 184 ARG A C 1
ATOM 1400 O O . ARG A 1 184 ? -31.962 2.305 3.291 1.00 81.06 184 ARG A O 1
ATOM 1407 N N . PHE A 1 185 ? -30.529 1.053 2.101 1.00 77.69 185 PHE A N 1
ATOM 1408 C CA . PHE A 1 185 ? -31.540 0.112 1.614 1.00 77.69 185 PHE A CA 1
ATOM 1409 C C . PHE A 1 185 ? -31.889 -0.990 2.628 1.00 77.69 185 PHE A C 1
ATOM 1411 O O . PHE A 1 185 ? -33.024 -1.456 2.669 1.00 77.69 185 PHE A O 1
ATOM 1418 N N . SER A 1 186 ? -30.938 -1.415 3.468 1.00 74.94 186 SER A N 1
ATOM 1419 C CA . SER A 1 186 ? -31.131 -2.540 4.388 1.00 74.94 186 SER A CA 1
ATOM 1420 C C . SER A 1 186 ? -31.055 -2.114 5.852 1.00 74.94 186 SER A C 1
ATOM 1422 O O . SER A 1 186 ? -29.981 -1.861 6.398 1.00 74.94 186 SER A O 1
ATOM 1424 N N . SER A 1 187 ? -32.200 -2.140 6.538 1.00 68.62 187 SER A N 1
ATOM 1425 C CA . SER A 1 187 ? -32.303 -1.866 7.980 1.00 68.62 187 SER A CA 1
ATOM 1426 C C . SER A 1 187 ? -31.527 -2.873 8.840 1.00 68.62 187 SER A C 1
ATOM 1428 O O . SER A 1 187 ? -30.981 -2.513 9.882 1.00 68.62 187 SER A O 1
ATOM 1430 N N . LYS A 1 188 ? -31.395 -4.129 8.387 1.00 73.06 188 LYS A N 1
ATOM 1431 C CA . LYS A 1 188 ? -30.575 -5.158 9.053 1.00 73.06 188 LYS A CA 1
ATOM 1432 C C . LYS A 1 188 ? -29.089 -4.822 8.982 1.00 73.06 188 LYS A C 1
ATOM 1434 O O . LYS A 1 188 ? -28.388 -4.942 9.984 1.00 73.06 188 LYS A O 1
ATOM 1439 N N . LEU A 1 189 ? -28.630 -4.375 7.813 1.00 66.88 189 LEU A N 1
ATOM 1440 C CA . LEU A 1 189 ? -27.247 -3.965 7.601 1.00 66.88 189 LEU A CA 1
ATOM 1441 C C . LEU A 1 189 ? -26.954 -2.665 8.357 1.00 66.88 189 LEU A C 1
ATOM 1443 O O . LEU A 1 189 ? -25.947 -2.577 9.046 1.00 66.88 189 LEU A O 1
ATOM 1447 N N . SER A 1 190 ? -27.877 -1.700 8.338 1.00 65.94 190 SER A N 1
ATOM 1448 C CA . SER A 1 190 ? -27.784 -0.488 9.159 1.00 65.94 190 SER A CA 1
ATOM 1449 C C . SER A 1 190 ? -27.725 -0.798 10.657 1.00 65.94 190 SER A C 1
ATOM 1451 O O . SER A 1 190 ? -27.036 -0.095 11.385 1.00 65.94 190 SER A O 1
ATOM 1453 N N . ARG A 1 191 ? -28.401 -1.849 11.137 1.00 70.75 191 ARG A N 1
ATOM 1454 C CA . ARG A 1 191 ? -28.312 -2.289 12.539 1.00 70.75 191 ARG A CA 1
ATOM 1455 C C . ARG A 1 191 ? -26.987 -2.991 12.850 1.00 70.75 191 ARG A C 1
ATOM 1457 O O . ARG A 1 191 ? -26.470 -2.827 13.949 1.00 70.75 191 ARG A O 1
ATOM 1464 N N . LEU A 1 192 ? -26.434 -3.740 11.891 1.00 67.62 192 LEU A N 1
ATOM 1465 C CA . LEU A 1 192 ? -25.115 -4.377 11.996 1.00 67.62 192 LEU A CA 1
ATOM 1466 C C . LEU A 1 192 ? -23.977 -3.337 11.998 1.00 67.62 192 LEU A C 1
ATOM 1468 O O . LEU A 1 192 ? -23.042 -3.444 12.788 1.00 67.62 192 LEU A O 1
ATOM 1472 N N . PHE A 1 193 ? -24.072 -2.322 11.133 1.00 66.44 193 PHE A N 1
ATOM 1473 C CA . PHE A 1 193 ? -23.086 -1.246 11.005 1.00 66.44 193 PHE A CA 1
ATOM 1474 C C . PHE A 1 193 ? -23.277 -0.122 12.031 1.00 66.44 193 PHE A C 1
ATOM 1476 O O . PHE A 1 193 ? -22.284 0.488 12.409 1.00 66.44 193 PHE A O 1
ATOM 1483 N N . GLY A 1 194 ? -24.502 0.109 12.516 1.00 67.25 194 GLY A N 1
ATOM 1484 C CA . GLY A 1 194 ? -24.916 1.032 13.585 1.00 67.25 194 GLY A CA 1
ATOM 1485 C C . GLY A 1 194 ? -23.859 2.023 14.083 1.00 67.25 194 GLY A C 1
ATOM 1486 O O . GLY A 1 194 ? -23.461 2.945 13.376 1.00 67.25 194 GLY A O 1
ATOM 1487 N N . THR A 1 195 ? -23.385 1.824 15.315 1.00 62.47 195 THR A N 1
ATOM 1488 C CA . THR A 1 195 ? -22.384 2.688 15.972 1.00 62.47 195 THR A CA 1
ATOM 1489 C C . THR A 1 195 ? -20.974 2.563 15.390 1.00 62.47 195 THR A C 1
ATOM 1491 O O . THR A 1 195 ? -20.128 3.420 15.634 1.00 62.47 195 THR A O 1
ATOM 1494 N N . LYS A 1 196 ? -20.697 1.510 14.614 1.00 68.19 196 LYS A N 1
ATOM 1495 C CA . LYS A 1 196 ? -19.366 1.212 14.069 1.00 68.19 196 LYS A CA 1
ATOM 1496 C C . LYS A 1 196 ? -19.146 1.793 12.669 1.00 68.19 196 LYS A C 1
ATOM 1498 O O . LYS A 1 196 ? -18.007 1.805 12.209 1.00 68.19 196 LYS A O 1
ATOM 1503 N N . ILE A 1 197 ? -20.183 2.314 12.005 1.00 71.75 197 ILE A N 1
ATOM 1504 C CA . ILE A 1 197 ? -20.124 2.760 10.603 1.00 71.75 197 ILE A CA 1
ATOM 1505 C C . ILE A 1 197 ? -19.078 3.854 10.380 1.00 71.75 197 ILE A C 1
ATOM 1507 O O . ILE A 1 197 ? -18.314 3.791 9.421 1.00 71.75 197 ILE A O 1
ATOM 1511 N N . VAL A 1 198 ? -18.971 4.799 11.317 1.00 70.00 198 VAL A N 1
ATOM 1512 C CA . VAL A 1 198 ? -17.986 5.887 11.263 1.00 70.00 198 VAL A CA 1
ATOM 1513 C C . VAL A 1 198 ? -16.569 5.330 11.365 1.00 70.00 198 VAL A C 1
ATOM 1515 O O . VAL A 1 198 ? -15.690 5.739 10.612 1.00 70.00 198 VAL A O 1
ATOM 1518 N N . SER A 1 199 ? -16.350 4.331 12.225 1.00 70.75 199 SER A N 1
ATOM 1519 C CA . SER A 1 199 ? -15.051 3.664 12.323 1.00 70.75 199 SER A CA 1
ATOM 1520 C C . SER A 1 199 ? -14.708 2.850 11.078 1.00 70.75 199 SER A C 1
ATOM 1522 O O . SER A 1 199 ? -13.529 2.753 10.737 1.00 70.75 199 SER A O 1
ATOM 1524 N N . VAL A 1 200 ? -15.691 2.221 10.437 1.00 72.25 200 VAL A N 1
ATOM 1525 C CA . VAL A 1 200 ? -15.478 1.415 9.229 1.00 72.25 200 VAL A CA 1
ATOM 1526 C C . VAL A 1 200 ? -15.147 2.320 8.043 1.00 72.25 200 VAL A C 1
ATOM 1528 O O . VAL A 1 200 ? -14.162 2.085 7.348 1.00 72.25 200 VAL A O 1
ATOM 1531 N N . LEU A 1 201 ? -15.907 3.402 7.863 1.00 72.56 201 LEU A N 1
ATOM 1532 C CA . LEU A 1 201 ? -15.662 4.396 6.820 1.00 72.56 201 LEU A CA 1
ATOM 1533 C C . LEU A 1 201 ? -14.312 5.096 7.016 1.00 72.56 201 LEU A C 1
ATOM 1535 O O . LEU A 1 201 ? -13.553 5.250 6.068 1.00 72.56 201 LEU A O 1
ATOM 1539 N N . SER A 1 202 ? -13.981 5.435 8.263 1.00 68.56 202 SER A N 1
ATOM 1540 C CA . SER A 1 202 ? -12.663 5.929 8.664 1.00 68.56 202 SER A CA 1
ATOM 1541 C C . SER A 1 202 ? -11.553 4.942 8.256 1.00 68.56 202 SER A C 1
ATOM 1543 O O . SER A 1 202 ? -10.651 5.305 7.508 1.00 68.56 202 SER A O 1
ATOM 1545 N N . THR A 1 203 ? -11.688 3.654 8.589 1.00 73.12 203 THR A N 1
ATOM 1546 C CA . THR A 1 203 ? -10.722 2.610 8.189 1.00 73.12 203 THR A CA 1
ATOM 1547 C C . THR A 1 203 ? -10.535 2.537 6.666 1.00 73.12 203 THR A C 1
ATOM 1549 O O . THR A 1 203 ? -9.402 2.501 6.193 1.00 73.12 203 THR A O 1
ATOM 1552 N N . LEU A 1 204 ? -11.618 2.595 5.886 1.00 71.56 204 LEU A N 1
ATOM 1553 C CA . LEU A 1 204 ? -11.548 2.602 4.420 1.00 71.56 204 LEU A CA 1
ATOM 1554 C C . LEU A 1 204 ? -10.866 3.856 3.862 1.00 71.56 204 LEU A C 1
ATOM 1556 O O . LEU A 1 204 ? -10.085 3.743 2.925 1.00 71.56 204 LEU A O 1
ATOM 1560 N N . ILE A 1 205 ? -11.109 5.032 4.447 1.00 70.25 205 ILE A N 1
ATOM 1561 C CA . ILE A 1 205 ? -10.451 6.287 4.048 1.00 70.25 205 ILE A CA 1
ATOM 1562 C C . ILE A 1 205 ? -8.940 6.220 4.321 1.00 70.25 205 ILE A C 1
ATOM 1564 O O . ILE A 1 205 ? -8.151 6.603 3.457 1.00 70.25 205 ILE A O 1
ATOM 1568 N N . LEU A 1 206 ? -8.526 5.681 5.475 1.00 68.00 206 LEU A N 1
ATOM 1569 C CA . LEU A 1 206 ? -7.113 5.459 5.811 1.00 68.00 206 LEU A CA 1
ATOM 1570 C C 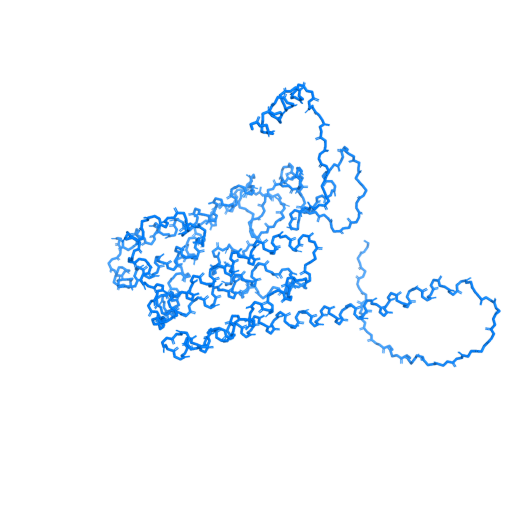. LEU A 1 206 ? -6.426 4.517 4.818 1.00 68.00 206 LEU A C 1
ATOM 1572 O O . LEU A 1 206 ? -5.298 4.771 4.389 1.00 68.00 206 LEU A O 1
ATOM 1576 N N . MET A 1 207 ? -7.094 3.408 4.493 1.00 66.38 207 MET A N 1
ATOM 1577 C CA . MET A 1 207 ? -6.571 2.407 3.569 1.00 66.38 207 MET A CA 1
ATOM 1578 C C . MET A 1 207 ? -6.513 2.953 2.136 1.00 66.38 207 MET A C 1
ATOM 1580 O O . MET A 1 207 ? -5.520 2.722 1.450 1.00 66.38 207 MET A O 1
ATOM 1584 N N . ALA A 1 208 ? -7.526 3.720 1.715 1.00 65.88 208 ALA A N 1
ATOM 1585 C CA . ALA A 1 208 ? -7.592 4.336 0.395 1.00 65.88 208 ALA A CA 1
ATOM 1586 C C . ALA A 1 208 ? -6.514 5.410 0.214 1.00 65.88 208 ALA A C 1
ATOM 1588 O O . ALA A 1 208 ? -5.831 5.404 -0.807 1.00 65.88 208 ALA A O 1
ATOM 1589 N N . HIS A 1 209 ? -6.292 6.298 1.195 1.00 63.09 209 HIS A N 1
ATOM 1590 C CA . HIS A 1 209 ? -5.253 7.318 1.069 1.00 63.09 209 HIS A CA 1
ATOM 1591 C C . HIS A 1 209 ? -4.628 7.775 2.391 1.00 63.09 209 HIS A C 1
ATOM 1593 O O . HIS A 1 209 ? -5.235 8.489 3.183 1.00 63.09 209 HIS A O 1
ATOM 1599 N N . SER A 1 210 ? -3.316 7.554 2.517 1.00 55.34 210 SER A N 1
ATOM 1600 C CA . SER A 1 210 ? -2.447 8.319 3.422 1.00 55.34 210 SER A CA 1
ATOM 1601 C C . SER A 1 210 ? -2.158 9.743 2.915 1.00 55.34 210 SER A C 1
ATOM 1603 O O . SER A 1 210 ? -1.829 10.616 3.710 1.00 55.34 210 SER A O 1
ATOM 1605 N N . LYS A 1 211 ? -2.288 9.996 1.600 1.00 43.47 211 LYS A N 1
ATOM 1606 C CA . LYS A 1 211 ? -1.928 11.278 0.956 1.00 43.47 211 LYS A CA 1
ATOM 1607 C C . LYS A 1 211 ? -3.063 12.308 0.883 1.00 43.47 211 LYS A C 1
ATOM 1609 O O . LYS A 1 211 ? -2.785 13.500 0.881 1.00 43.47 211 LYS A O 1
ATOM 1614 N N . LEU A 1 212 ? -4.325 11.871 0.870 1.00 50.84 212 LEU A N 1
ATOM 1615 C CA . LEU A 1 212 ? -5.486 12.774 0.840 1.00 50.84 212 LEU A CA 1
ATOM 1616 C C . LEU A 1 212 ? -5.670 13.496 2.185 1.00 50.84 212 LEU A C 1
ATOM 1618 O O . LEU A 1 212 ? -6.082 14.649 2.219 1.00 50.84 212 LEU A O 1
ATOM 1622 N N . LEU A 1 213 ? -5.282 12.836 3.283 1.00 53.78 213 LEU A N 1
ATOM 1623 C CA . LEU A 1 213 ? -5.375 13.361 4.648 1.00 53.78 213 LEU A CA 1
ATOM 1624 C C . LEU A 1 213 ? -4.576 14.659 4.854 1.00 53.78 213 LEU A C 1
ATOM 1626 O O . LEU A 1 213 ? -4.969 15.478 5.677 1.00 53.78 213 LEU A O 1
ATOM 1630 N N . LEU A 1 214 ? -3.488 14.869 4.100 1.00 48.16 214 LEU A N 1
ATOM 1631 C CA . LEU A 1 214 ? -2.649 16.065 4.233 1.00 48.16 214 LEU A CA 1
ATOM 1632 C C . LEU A 1 214 ? -3.202 17.272 3.456 1.00 48.16 214 LEU A C 1
ATOM 1634 O O . LEU A 1 214 ? -2.979 18.406 3.855 1.00 48.16 214 LEU A O 1
ATOM 1638 N N . SER A 1 215 ? -3.968 17.035 2.385 1.00 46.34 215 SER A N 1
ATOM 1639 C CA . SER A 1 215 ? -4.573 18.094 1.559 1.00 46.34 215 SER A CA 1
ATOM 1640 C C . SER A 1 215 ? -5.868 18.669 2.151 1.00 46.34 215 SER A C 1
ATOM 1642 O O . SER A 1 215 ? -6.425 19.605 1.589 1.00 46.34 215 SER A O 1
ATOM 1644 N N . MET A 1 216 ? -6.378 18.093 3.245 1.00 50.03 216 MET A N 1
ATOM 1645 C CA . MET A 1 216 ? -7.679 18.430 3.851 1.00 50.03 216 MET A CA 1
ATOM 1646 C C . MET A 1 216 ? -7.541 18.983 5.278 1.00 50.03 216 MET A C 1
ATOM 1648 O O . MET A 1 216 ? -8.526 19.094 6.005 1.00 50.03 216 MET A O 1
ATOM 1652 N N . ALA A 1 217 ? -6.310 19.309 5.685 1.00 53.75 217 ALA A N 1
ATOM 1653 C CA . ALA A 1 217 ? -5.962 19.705 7.046 1.00 53.75 217 ALA A CA 1
ATOM 1654 C C . ALA A 1 217 ? -6.477 21.097 7.455 1.00 53.75 217 ALA A C 1
ATOM 1656 O O . ALA A 1 217 ? -6.458 21.400 8.643 1.00 53.75 217 ALA A O 1
ATOM 1657 N N . ASP A 1 218 ? -6.979 21.916 6.528 1.00 55.69 218 ASP A N 1
ATOM 1658 C CA . ASP A 1 218 ? -7.490 23.252 6.867 1.00 55.69 218 ASP A CA 1
ATOM 1659 C C . ASP A 1 218 ? -8.846 23.210 7.602 1.00 55.69 218 ASP A C 1
ATOM 1661 O O . ASP A 1 218 ? -9.180 24.143 8.326 1.00 55.69 218 ASP A O 1
ATOM 1665 N N . ASP A 1 219 ? -9.586 22.095 7.522 1.00 54.88 219 ASP A N 1
ATOM 1666 C CA . ASP A 1 219 ? -10.933 21.944 8.099 1.00 54.88 219 ASP A CA 1
ATOM 1667 C C . ASP A 1 219 ? -11.015 20.808 9.145 1.00 54.88 219 ASP A C 1
ATOM 1669 O O . ASP A 1 219 ? -11.937 19.985 9.163 1.00 54.88 219 ASP A O 1
ATOM 1673 N N . VAL A 1 220 ? -10.052 20.759 10.077 1.00 55.53 220 VAL A N 1
ATOM 1674 C CA . VAL A 1 220 ? -9.975 19.745 11.160 1.00 55.53 220 VAL A CA 1
ATOM 1675 C C . VAL A 1 220 ? -11.297 19.588 11.934 1.00 55.53 220 VAL A C 1
ATOM 1677 O O . VAL A 1 220 ? -11.635 18.485 12.372 1.00 55.53 220 VAL A O 1
ATOM 1680 N N . LEU A 1 221 ? -12.088 20.660 12.069 1.00 56.22 221 LEU A N 1
ATOM 1681 C CA . LEU A 1 221 ? -13.357 20.639 12.803 1.00 56.22 221 LEU A CA 1
ATOM 1682 C C . LEU A 1 221 ? -14.437 19.778 12.119 1.00 56.22 221 LEU A C 1
ATOM 1684 O O . LEU A 1 221 ? -15.209 19.112 12.809 1.00 56.22 221 LEU A O 1
ATOM 1688 N N . ARG A 1 222 ? -14.474 19.742 10.778 1.00 59.53 222 ARG A N 1
ATOM 1689 C CA . ARG A 1 222 ? -15.439 18.930 10.010 1.00 59.53 222 ARG A CA 1
ATOM 1690 C C . ARG A 1 222 ? -15.095 17.442 10.027 1.00 59.53 222 ARG A C 1
ATOM 1692 O O . ARG A 1 222 ? -15.993 16.606 9.946 1.00 59.53 222 ARG A O 1
ATOM 1699 N N . PHE A 1 223 ? -13.815 17.104 10.183 1.00 62.56 223 PHE A N 1
ATOM 1700 C CA . PHE A 1 223 ? -13.333 15.720 10.167 1.00 62.56 223 PHE A CA 1
ATOM 1701 C C . PHE A 1 223 ? -13.208 15.072 11.546 1.00 62.56 223 PHE A C 1
ATOM 1703 O O . PHE A 1 223 ? -12.933 13.874 11.627 1.00 62.56 223 PHE A O 1
ATOM 1710 N N . LYS A 1 224 ? -13.476 15.810 12.628 1.00 65.50 224 LYS A N 1
ATOM 1711 C CA . LYS A 1 224 ? -13.496 15.296 14.005 1.00 65.50 224 LYS A CA 1
ATOM 1712 C C . LYS A 1 224 ? -14.164 13.911 14.166 1.00 65.50 224 LYS A C 1
ATOM 1714 O O . LYS A 1 224 ? -13.496 13.027 14.700 1.00 65.50 224 LYS A O 1
ATOM 1719 N N . PRO A 1 225 ? -15.385 13.641 13.649 1.00 67.44 225 PRO A N 1
ATOM 1720 C CA . PRO A 1 225 ? -16.009 12.320 13.790 1.00 67.44 225 PRO A CA 1
ATOM 1721 C C . PRO A 1 225 ? -15.214 11.183 13.132 1.00 67.44 225 PRO A C 1
ATOM 1723 O O . PRO A 1 225 ? -15.308 10.043 13.575 1.00 67.44 225 PRO A O 1
ATOM 1726 N N . PHE A 1 226 ? -14.412 11.470 12.106 1.00 67.94 226 PHE A N 1
ATOM 1727 C CA . PHE A 1 226 ? -13.541 10.480 11.477 1.00 67.94 226 PHE A CA 1
ATOM 1728 C C . PHE A 1 226 ? -12.219 10.323 12.218 1.00 67.94 226 PHE A C 1
ATOM 1730 O O . PHE A 1 226 ? -11.752 9.192 12.318 1.00 67.94 226 PHE A O 1
ATOM 1737 N N . ILE A 1 227 ? -11.659 11.421 12.745 1.00 68.94 227 ILE A N 1
ATOM 1738 C CA . ILE A 1 227 ? -10.382 11.478 13.478 1.00 68.94 227 ILE A CA 1
ATOM 1739 C C . ILE A 1 227 ? -10.489 10.811 14.860 1.00 68.94 227 ILE A C 1
ATOM 1741 O O . ILE A 1 227 ? -9.579 10.091 15.274 1.00 68.94 227 ILE A O 1
ATOM 1745 N N . ASP A 1 228 ? -11.603 11.003 15.565 1.00 72.12 228 ASP A N 1
ATOM 1746 C CA . ASP A 1 228 ? -11.813 10.492 16.925 1.00 72.12 228 ASP A CA 1
ATOM 1747 C C . ASP A 1 228 ? -11.631 8.955 17.026 1.00 72.12 228 ASP A C 1
ATOM 1749 O O . ASP A 1 228 ? -10.869 8.510 17.893 1.00 72.12 228 ASP A O 1
ATOM 1753 N N . PRO A 1 229 ? -12.179 8.129 16.106 1.00 75.94 229 PRO A N 1
ATOM 1754 C CA . PRO A 1 229 ? -11.877 6.700 16.022 1.00 75.94 229 PRO A CA 1
ATOM 1755 C C . PRO A 1 229 ? -10.383 6.351 15.944 1.00 75.94 229 PRO A C 1
ATOM 1757 O O . PRO A 1 229 ? -9.986 5.322 16.479 1.00 75.94 229 PRO A O 1
ATOM 1760 N N . TYR A 1 230 ? -9.541 7.182 15.319 1.00 70.88 230 TYR A N 1
ATOM 1761 C CA . TYR A 1 230 ? -8.100 6.912 15.211 1.00 70.88 230 TYR A CA 1
ATOM 1762 C C . TYR A 1 230 ? -7.334 7.178 16.495 1.00 70.88 230 TYR A C 1
ATOM 1764 O O . TYR A 1 230 ? -6.242 6.648 16.659 1.00 70.88 230 TYR A O 1
ATOM 1772 N N . THR A 1 231 ? -7.850 8.028 17.379 1.00 76.00 231 THR A N 1
ATOM 1773 C CA . THR A 1 231 ? -7.165 8.376 18.633 1.00 76.00 231 THR A CA 1
ATOM 1774 C C . THR A 1 231 ? -7.683 7.575 19.827 1.00 76.00 231 THR A C 1
ATOM 1776 O O . THR A 1 231 ? -6.997 7.499 20.845 1.00 76.00 231 THR A O 1
ATOM 1779 N N . GLY A 1 232 ? -8.847 6.932 19.682 1.00 80.38 232 GLY A N 1
ATOM 1780 C CA . GLY A 1 232 ? -9.537 6.166 20.721 1.00 80.38 232 GLY A CA 1
ATOM 1781 C C . GLY A 1 232 ? -8.731 5.060 21.424 1.00 80.38 232 GLY A C 1
ATOM 1782 O O . GLY A 1 232 ? -8.773 5.014 22.653 1.00 80.38 232 GLY A O 1
ATOM 1783 N N . PRO A 1 233 ? -7.985 4.180 20.726 1.00 83.38 233 PRO A N 1
ATOM 1784 C CA . PRO A 1 233 ? -7.345 3.027 21.374 1.00 83.38 233 PRO A CA 1
ATOM 1785 C C . PRO A 1 233 ? -6.027 3.373 22.100 1.00 83.38 233 PRO A C 1
ATOM 1787 O O . PRO A 1 233 ? -5.437 2.530 22.788 1.00 83.38 233 PRO A O 1
ATOM 1790 N N . TYR A 1 234 ? -5.550 4.612 21.957 1.00 84.81 234 TYR A N 1
ATOM 1791 C CA . TYR A 1 234 ? -4.266 5.075 22.473 1.00 84.81 234 TYR A CA 1
ATOM 1792 C C . TYR A 1 234 ? -4.397 5.734 23.843 1.00 84.81 234 TYR A C 1
ATOM 1794 O O . TYR A 1 234 ? -5.369 6.427 24.142 1.00 84.81 234 TYR A O 1
ATOM 1802 N N . LYS A 1 235 ? -3.357 5.612 24.675 1.00 86.19 235 LYS A N 1
ATOM 1803 C CA . LYS A 1 235 ? -3.247 6.477 25.860 1.00 86.19 235 LYS A CA 1
ATOM 1804 C C . LYS A 1 235 ? -3.121 7.934 25.413 1.00 86.19 235 LYS A C 1
ATOM 1806 O O . LYS A 1 235 ? -2.487 8.218 24.401 1.00 86.19 235 LYS A O 1
ATOM 1811 N N . ASN A 1 236 ? -3.624 8.874 26.217 1.00 81.94 236 ASN A N 1
ATOM 1812 C CA . ASN A 1 236 ? -3.611 10.309 25.884 1.00 81.94 236 ASN A CA 1
ATOM 1813 C C . ASN A 1 236 ? -2.222 10.843 25.483 1.00 81.94 236 ASN A C 1
ATOM 1815 O O . ASN A 1 236 ? -2.124 11.661 24.575 1.00 81.94 236 ASN A O 1
ATOM 1819 N N . ARG A 1 237 ? -1.148 10.320 26.091 1.00 84.06 237 ARG A N 1
ATOM 1820 C CA . ARG A 1 237 ? 0.248 10.671 25.765 1.00 84.06 237 ARG A CA 1
ATOM 1821 C C . ARG A 1 237 ? 0.750 10.167 24.401 1.00 84.06 237 ARG A C 1
ATOM 1823 O O . ARG A 1 237 ? 1.788 10.629 23.953 1.00 84.06 237 ARG A O 1
ATOM 1830 N N . PHE A 1 238 ? 0.064 9.215 23.765 1.00 84.69 238 PHE A N 1
ATOM 1831 C CA . PHE A 1 238 ? 0.490 8.535 22.531 1.00 84.69 238 PHE A CA 1
ATOM 1832 C C . PHE A 1 238 ? -0.508 8.692 21.374 1.00 84.69 238 PHE A C 1
ATOM 1834 O O . PHE A 1 238 ? -0.448 7.949 20.399 1.00 84.69 238 PHE A O 1
ATOM 1841 N N . ARG A 1 239 ? -1.416 9.675 21.429 1.00 82.94 239 ARG A N 1
ATOM 1842 C CA . ARG A 1 239 ? -2.398 9.914 20.351 1.00 82.94 239 ARG A CA 1
ATOM 1843 C C . ARG A 1 239 ? -1.763 10.220 18.984 1.00 82.94 239 ARG A C 1
ATOM 1845 O O . ARG A 1 239 ? -2.422 10.052 17.966 1.00 82.94 239 ARG A O 1
ATOM 1852 N N . TYR A 1 240 ? -0.491 10.628 18.951 1.00 82.50 240 TYR A N 1
ATOM 1853 C CA . TYR A 1 240 ? 0.269 10.872 17.720 1.00 82.50 240 TYR A CA 1
ATOM 1854 C C . TYR A 1 240 ? 0.708 9.589 16.989 1.00 82.50 240 TYR A C 1
ATOM 1856 O O . TYR A 1 240 ? 1.183 9.676 15.859 1.00 82.50 240 TYR A O 1
ATOM 1864 N N . TRP A 1 241 ? 0.574 8.409 17.606 1.00 86.12 241 TRP A N 1
ATOM 1865 C CA . TRP A 1 241 ? 1.158 7.157 17.113 1.00 86.12 241 TRP A CA 1
ATOM 1866 C C . TRP A 1 241 ? 0.715 6.783 15.694 1.00 86.12 241 TRP A C 1
ATOM 1868 O O . TRP A 1 241 ? 1.550 6.500 14.838 1.00 86.12 241 TRP A O 1
ATOM 1878 N N . THR A 1 242 ? -0.585 6.867 15.403 1.00 81.44 242 THR A N 1
ATOM 1879 C CA . THR A 1 242 ? -1.115 6.616 14.052 1.00 81.44 242 THR A CA 1
ATOM 1880 C C . THR A 1 242 ? -0.498 7.557 13.017 1.00 81.44 242 THR A C 1
ATOM 1882 O O . THR A 1 242 ? -0.123 7.125 11.929 1.00 81.44 242 THR A O 1
ATOM 1885 N N . GLY A 1 243 ? -0.349 8.840 13.362 1.00 80.19 243 GLY A N 1
ATOM 1886 C CA . GLY A 1 243 ? 0.290 9.833 12.498 1.00 80.19 243 GLY A CA 1
ATOM 1887 C C . GLY A 1 243 ? 1.769 9.528 12.264 1.00 80.19 243 GLY A C 1
ATOM 1888 O O . GLY A 1 243 ? 2.236 9.598 11.130 1.00 80.19 243 GLY A O 1
ATOM 1889 N N . LEU A 1 244 ? 2.489 9.105 13.306 1.00 84.88 244 LEU A N 1
ATOM 1890 C CA . LEU A 1 244 ? 3.885 8.682 13.200 1.00 84.88 244 LEU A CA 1
ATOM 1891 C C . LEU A 1 244 ? 4.041 7.497 12.235 1.00 84.88 244 LEU A C 1
ATOM 1893 O O . LEU A 1 244 ? 4.870 7.567 11.330 1.00 84.88 244 LEU A O 1
ATOM 1897 N N . LEU A 1 245 ? 3.220 6.447 12.367 1.00 82.75 245 LEU A N 1
ATOM 1898 C CA . LEU A 1 245 ? 3.251 5.287 11.462 1.00 82.75 245 LEU A CA 1
ATOM 1899 C C . LEU A 1 245 ? 2.962 5.681 10.004 1.00 82.75 245 LEU A C 1
ATOM 1901 O O . LEU A 1 245 ? 3.589 5.155 9.081 1.00 82.75 245 LEU A O 1
ATOM 1905 N N . LEU A 1 246 ? 2.048 6.631 9.783 1.00 78.88 246 LEU A N 1
ATOM 1906 C CA . LEU A 1 246 ? 1.758 7.167 8.451 1.00 78.88 246 LEU A CA 1
ATOM 1907 C C . LEU A 1 246 ? 2.936 7.955 7.867 1.00 78.88 246 LEU A C 1
ATOM 1909 O O . LEU A 1 246 ? 3.276 7.755 6.702 1.00 78.88 246 LEU A O 1
ATOM 1913 N N . ILE A 1 247 ? 3.580 8.814 8.661 1.00 82.56 247 ILE A N 1
ATOM 1914 C CA . ILE A 1 247 ? 4.756 9.585 8.231 1.00 82.56 247 ILE A CA 1
ATOM 1915 C C . ILE A 1 247 ? 5.908 8.641 7.890 1.00 82.56 247 ILE A C 1
ATOM 1917 O O . ILE A 1 247 ? 6.483 8.747 6.808 1.00 82.56 247 ILE A O 1
ATOM 1921 N N . VAL A 1 248 ? 6.199 7.670 8.761 1.00 85.75 248 VAL A N 1
ATOM 1922 C CA . VAL A 1 248 ? 7.226 6.649 8.515 1.00 85.75 248 VAL A CA 1
ATOM 1923 C C . VAL A 1 248 ? 6.940 5.907 7.209 1.00 85.75 248 VAL A C 1
ATOM 1925 O O . VAL A 1 248 ? 7.837 5.748 6.386 1.00 85.75 248 VAL A O 1
ATOM 1928 N N . ARG A 1 249 ? 5.684 5.522 6.953 1.00 82.69 249 ARG A N 1
ATOM 1929 C CA . ARG A 1 249 ? 5.288 4.882 5.689 1.00 82.69 249 ARG A CA 1
ATOM 1930 C C . ARG A 1 249 ? 5.551 5.773 4.470 1.00 82.69 249 ARG A C 1
ATOM 1932 O O . ARG A 1 249 ? 6.059 5.280 3.462 1.00 82.69 249 ARG A O 1
ATOM 1939 N N . LEU A 1 250 ? 5.214 7.062 4.532 1.00 79.69 250 LEU A N 1
ATOM 1940 C CA . LEU A 1 250 ? 5.456 8.008 3.433 1.00 79.69 250 LEU A CA 1
ATOM 1941 C C . LEU A 1 250 ? 6.955 8.204 3.164 1.00 79.69 250 LEU A C 1
ATOM 1943 O O . LEU A 1 250 ? 7.375 8.202 2.003 1.00 79.69 250 LEU A O 1
ATOM 1947 N N . LEU A 1 251 ? 7.760 8.309 4.224 1.00 84.56 251 LEU A N 1
ATOM 1948 C CA . LEU A 1 251 ? 9.216 8.404 4.127 1.00 84.56 251 LEU A CA 1
ATOM 1949 C C . LEU A 1 251 ? 9.812 7.142 3.500 1.00 84.56 251 LEU A C 1
ATOM 1951 O O . LEU A 1 251 ? 10.518 7.241 2.500 1.00 84.56 251 LEU A O 1
ATOM 1955 N N . LEU A 1 252 ? 9.459 5.958 4.010 1.00 83.88 252 LEU A N 1
ATOM 1956 C CA . LEU A 1 252 ? 9.937 4.682 3.470 1.00 83.88 252 LEU A CA 1
ATOM 1957 C C . LEU A 1 252 ? 9.551 4.493 2.001 1.00 83.88 252 LEU A C 1
ATOM 1959 O O . LEU A 1 252 ? 10.377 4.058 1.208 1.00 83.88 252 LEU A O 1
ATOM 1963 N N . THR A 1 253 ? 8.334 4.878 1.610 1.00 78.38 253 THR A N 1
ATOM 1964 C CA . THR A 1 253 ? 7.896 4.790 0.205 1.00 78.38 253 THR A CA 1
ATOM 1965 C C . THR A 1 253 ? 8.747 5.666 -0.711 1.00 78.38 253 THR A C 1
ATOM 1967 O O . THR A 1 253 ? 9.124 5.247 -1.804 1.00 78.38 253 THR A O 1
ATOM 1970 N N . THR A 1 254 ? 9.082 6.871 -0.254 1.00 78.50 254 THR A N 1
ATOM 1971 C CA . THR A 1 254 ? 9.912 7.811 -1.016 1.00 78.50 254 THR A CA 1
ATOM 1972 C C . THR A 1 254 ? 11.351 7.307 -1.120 1.00 78.50 254 THR A C 1
ATOM 1974 O O . THR A 1 254 ? 11.919 7.292 -2.209 1.00 78.50 254 THR A O 1
ATOM 1977 N N . ILE A 1 255 ? 11.912 6.824 -0.007 1.00 81.81 255 ILE A N 1
ATOM 1978 C CA . ILE A 1 255 ? 13.263 6.262 0.042 1.00 81.81 255 ILE A CA 1
ATOM 1979 C C . ILE A 1 255 ? 13.358 5.040 -0.873 1.00 81.81 255 ILE A C 1
ATOM 1981 O O . ILE A 1 255 ? 14.233 5.008 -1.731 1.00 81.81 255 ILE A O 1
ATOM 1985 N N . PHE A 1 256 ? 12.428 4.085 -0.774 1.00 79.50 256 PHE A N 1
ATOM 1986 C CA . PHE A 1 256 ? 12.449 2.882 -1.610 1.00 79.50 256 PHE A CA 1
ATOM 1987 C C . PHE A 1 256 ? 12.244 3.184 -3.088 1.00 79.50 256 PHE A C 1
ATOM 1989 O O . PHE A 1 256 ? 12.839 2.503 -3.919 1.00 79.50 256 PHE A O 1
ATOM 1996 N N . SER A 1 257 ? 11.495 4.227 -3.450 1.00 73.06 257 SER A N 1
ATOM 1997 C CA . SER A 1 257 ? 11.425 4.653 -4.851 1.00 73.06 257 SER A CA 1
ATOM 1998 C C . SER A 1 257 ? 12.799 5.034 -5.417 1.00 73.06 257 SER A C 1
ATOM 2000 O O . SER A 1 257 ? 13.038 4.831 -6.603 1.00 73.06 257 SER A O 1
ATOM 2002 N N . TYR A 1 258 ? 13.696 5.570 -4.586 1.00 73.19 258 TYR A N 1
ATOM 2003 C CA . TYR A 1 258 ? 15.050 5.955 -4.981 1.00 73.19 258 TYR A CA 1
ATOM 2004 C C . TYR A 1 258 ? 16.049 4.791 -4.860 1.00 73.19 258 TYR A C 1
ATOM 2006 O O . TYR A 1 258 ? 16.791 4.484 -5.795 1.00 73.19 258 TYR A O 1
ATOM 2014 N N . THR A 1 259 ? 16.060 4.103 -3.718 1.00 73.06 259 THR A N 1
ATOM 2015 C CA . THR A 1 259 ? 17.056 3.069 -3.403 1.00 73.06 259 THR A CA 1
ATOM 2016 C C . THR A 1 259 ? 16.829 1.773 -4.172 1.00 73.06 259 THR A C 1
ATOM 2018 O O . THR A 1 259 ? 17.797 1.116 -4.543 1.00 73.06 259 THR A O 1
ATOM 2021 N N . THR A 1 260 ? 15.583 1.422 -4.507 1.00 68.81 260 THR A N 1
ATOM 2022 C CA . THR A 1 260 ? 15.302 0.213 -5.306 1.00 68.81 260 THR A CA 1
ATOM 2023 C C . THR A 1 260 ? 15.873 0.318 -6.725 1.00 68.81 260 THR A C 1
ATOM 2025 O O . THR A 1 260 ? 16.236 -0.696 -7.313 1.00 68.81 260 THR A O 1
ATOM 2028 N N . GLY A 1 261 ? 16.000 1.535 -7.267 1.00 62.16 261 GLY A N 1
ATOM 2029 C CA . GLY A 1 261 ? 16.607 1.770 -8.580 1.00 62.16 261 GLY A CA 1
ATOM 2030 C C . GLY A 1 261 ? 18.139 1.742 -8.589 1.00 62.16 261 GLY A C 1
ATOM 2031 O O . GLY A 1 261 ? 18.724 1.727 -9.664 1.00 62.16 261 GLY A O 1
ATOM 2032 N N . THR A 1 262 ? 18.790 1.753 -7.422 1.00 65.94 262 THR A N 1
ATOM 2033 C CA . THR A 1 262 ? 20.255 1.852 -7.303 1.00 65.94 262 THR A CA 1
ATOM 2034 C C . THR A 1 262 ? 20.851 0.648 -6.579 1.00 65.94 262 THR A C 1
ATOM 2036 O O . THR A 1 262 ? 21.677 -0.060 -7.144 1.00 65.94 262 THR A O 1
ATOM 2039 N N . ILE A 1 263 ? 20.429 0.388 -5.337 1.00 71.56 263 ILE A N 1
ATOM 2040 C CA . ILE A 1 263 ? 20.957 -0.687 -4.488 1.00 71.56 263 ILE A CA 1
ATOM 2041 C C . ILE A 1 263 ? 19.803 -1.307 -3.674 1.00 71.56 263 ILE A C 1
ATOM 2043 O O . ILE A 1 263 ? 19.551 -0.895 -2.537 1.00 71.56 263 ILE A O 1
ATOM 2047 N N . PRO A 1 264 ? 19.109 -2.338 -4.197 1.00 70.56 264 PRO A N 1
ATOM 2048 C CA . PRO A 1 264 ? 17.926 -2.914 -3.545 1.00 70.56 264 PRO A CA 1
ATOM 2049 C C . PRO A 1 264 ? 18.231 -3.556 -2.181 1.00 70.56 264 PRO A C 1
ATOM 2051 O O . PRO A 1 264 ? 17.346 -3.673 -1.338 1.00 70.56 264 PRO A O 1
ATOM 2054 N N . GLN A 1 265 ? 19.490 -3.920 -1.928 1.00 73.88 265 GLN A N 1
ATOM 2055 C CA . GLN A 1 265 ? 19.921 -4.558 -0.681 1.00 73.88 265 GLN A CA 1
ATOM 2056 C C . GLN A 1 265 ? 19.875 -3.616 0.525 1.00 73.88 265 GLN A C 1
ATOM 2058 O O . GLN A 1 265 ? 19.629 -4.052 1.649 1.00 73.88 265 GLN A O 1
ATOM 2063 N N . VAL A 1 266 ? 20.051 -2.311 0.297 1.00 80.38 266 VAL A N 1
ATOM 2064 C CA . VAL A 1 266 ? 19.988 -1.300 1.360 1.00 80.38 266 VAL A CA 1
ATOM 2065 C C . VAL A 1 266 ? 18.578 -1.225 1.956 1.00 80.38 266 VAL A C 1
ATOM 2067 O O . VAL A 1 266 ? 18.430 -0.967 3.152 1.00 80.38 266 VAL A O 1
ATOM 2070 N N . ASN A 1 267 ? 17.542 -1.541 1.169 1.00 83.25 267 ASN A N 1
ATOM 2071 C CA . ASN A 1 267 ? 16.152 -1.519 1.627 1.00 83.25 267 ASN A CA 1
ATOM 2072 C C . ASN A 1 267 ? 15.934 -2.450 2.823 1.00 83.25 267 ASN A C 1
ATOM 2074 O O . ASN A 1 267 ? 15.289 -2.045 3.786 1.00 83.25 267 ASN A O 1
ATOM 2078 N N . ASN A 1 268 ? 16.519 -3.652 2.813 1.00 82.50 268 ASN A N 1
ATOM 2079 C CA . ASN A 1 268 ? 16.384 -4.609 3.916 1.00 82.50 268 ASN A CA 1
ATOM 2080 C C . ASN A 1 268 ? 16.910 -4.041 5.240 1.00 82.50 268 ASN A C 1
ATOM 2082 O O . ASN A 1 268 ? 16.239 -4.144 6.267 1.00 82.50 268 ASN A O 1
ATOM 2086 N N . TYR A 1 269 ? 18.074 -3.386 5.210 1.00 84.88 269 TYR A N 1
ATOM 2087 C CA . TYR A 1 269 ? 18.657 -2.757 6.396 1.00 84.88 269 TYR A CA 1
ATOM 2088 C C . TYR A 1 269 ? 17.810 -1.579 6.888 1.00 84.88 269 TYR A C 1
ATOM 2090 O O . TYR A 1 269 ? 17.563 -1.460 8.088 1.00 84.88 269 TYR A O 1
ATOM 2098 N N . ILE A 1 270 ? 17.301 -0.745 5.973 1.00 88.12 270 ILE A N 1
ATOM 2099 C CA . ILE A 1 270 ? 16.410 0.375 6.313 1.00 88.12 270 ILE A CA 1
ATOM 2100 C C . ILE A 1 270 ? 15.120 -0.135 6.971 1.00 88.12 270 ILE A C 1
ATOM 2102 O O . ILE A 1 270 ? 14.685 0.430 7.979 1.00 88.12 270 ILE A O 1
ATOM 2106 N N . ILE A 1 271 ? 14.522 -1.210 6.444 1.00 86.81 271 ILE A N 1
ATOM 2107 C CA . ILE A 1 271 ? 13.329 -1.844 7.028 1.00 86.81 271 ILE A CA 1
ATOM 2108 C C . ILE A 1 271 ? 13.642 -2.353 8.431 1.00 86.81 271 ILE A C 1
ATOM 2110 O O . ILE A 1 271 ? 12.896 -2.038 9.355 1.00 86.81 271 ILE A O 1
ATOM 2114 N N . GLY A 1 272 ? 14.744 -3.087 8.605 1.00 86.44 272 GLY A N 1
ATOM 2115 C CA . GLY A 1 272 ? 15.141 -3.637 9.900 1.00 86.44 272 GLY A CA 1
ATOM 2116 C C . GLY A 1 272 ? 15.359 -2.556 10.960 1.00 86.44 272 GLY A C 1
ATOM 2117 O O . GLY A 1 272 ? 14.801 -2.644 12.054 1.00 86.44 272 GLY A O 1
ATOM 2118 N N . ILE A 1 273 ? 16.089 -1.487 10.620 1.00 88.81 273 ILE A N 1
ATOM 2119 C CA . ILE A 1 273 ? 16.321 -0.344 11.518 1.00 88.81 273 ILE A CA 1
ATOM 2120 C C . ILE A 1 273 ? 14.998 0.341 11.865 1.00 88.81 273 ILE A C 1
ATOM 2122 O O . ILE A 1 273 ? 14.718 0.602 13.036 1.00 88.81 273 ILE A O 1
ATOM 2126 N N . THR A 1 274 ? 14.154 0.601 10.866 1.00 90.19 274 THR A N 1
ATOM 2127 C CA . THR A 1 274 ? 12.871 1.274 11.089 1.00 90.19 274 THR A CA 1
ATOM 2128 C C . THR A 1 274 ? 11.933 0.421 11.939 1.00 90.19 274 THR A C 1
ATOM 2130 O O . THR A 1 274 ? 11.288 0.943 12.850 1.00 90.19 274 THR A O 1
ATOM 2133 N N . ALA A 1 275 ? 11.890 -0.893 11.704 1.00 89.06 275 ALA A N 1
ATOM 2134 C CA . ALA A 1 275 ? 11.116 -1.836 12.502 1.00 89.06 275 ALA A CA 1
ATOM 2135 C C . ALA A 1 275 ? 11.619 -1.873 13.950 1.00 89.06 275 ALA A C 1
ATOM 2137 O O . ALA A 1 275 ? 10.808 -1.808 14.868 1.00 89.06 275 ALA A O 1
ATOM 2138 N N . PHE A 1 276 ? 12.937 -1.885 14.165 1.00 89.25 276 PHE A N 1
ATOM 2139 C CA . PHE A 1 276 ? 13.541 -1.870 15.497 1.00 89.25 276 PHE A CA 1
ATOM 2140 C C . PHE A 1 276 ? 13.253 -0.573 16.268 1.00 89.25 276 PHE A C 1
ATOM 2142 O O . PHE A 1 276 ? 12.826 -0.623 17.422 1.00 89.25 276 PHE A O 1
ATOM 2149 N N . ILE A 1 277 ? 13.414 0.592 15.629 1.00 91.12 277 ILE A N 1
ATOM 2150 C CA . ILE A 1 277 ? 13.069 1.894 16.226 1.00 91.12 277 ILE A CA 1
ATOM 2151 C C . ILE A 1 277 ? 11.580 1.925 16.588 1.00 91.12 277 ILE A C 1
ATOM 2153 O O . ILE A 1 277 ? 11.217 2.280 17.709 1.00 91.12 277 ILE A O 1
ATOM 2157 N N . THR A 1 278 ? 10.711 1.500 15.669 1.00 88.62 278 THR A N 1
ATOM 2158 C CA . THR A 1 278 ? 9.261 1.464 15.909 1.00 88.62 278 THR A CA 1
ATOM 2159 C C . THR A 1 278 ? 8.906 0.497 17.044 1.00 88.62 278 THR A C 1
ATOM 2161 O O . THR A 1 278 ? 8.081 0.832 17.889 1.00 88.62 278 THR A O 1
ATOM 2164 N N . LEU A 1 279 ? 9.570 -0.661 17.130 1.00 89.62 279 LEU A N 1
ATOM 2165 C CA . LEU A 1 279 ? 9.407 -1.643 18.210 1.00 89.62 279 LEU A CA 1
ATOM 2166 C C . LEU A 1 279 ? 9.817 -1.076 19.576 1.00 89.62 279 LEU A C 1
ATOM 2168 O O . LEU A 1 279 ? 9.186 -1.361 20.593 1.00 89.62 279 LEU A O 1
ATOM 2172 N N . PHE A 1 280 ? 10.881 -0.272 19.615 1.00 88.81 280 PHE A N 1
ATOM 2173 C CA . PHE A 1 280 ? 11.313 0.394 20.840 1.00 88.81 280 PHE A CA 1
ATOM 2174 C C . PHE A 1 280 ? 10.293 1.446 21.295 1.00 88.81 280 PHE A C 1
ATOM 2176 O O . PHE A 1 280 ? 9.961 1.517 22.481 1.00 88.81 280 PHE A O 1
ATOM 2183 N N . LEU A 1 281 ? 9.759 2.226 20.351 1.00 88.12 281 LEU A N 1
ATOM 2184 C CA . LEU A 1 281 ? 8.784 3.282 20.624 1.00 88.12 281 LEU A CA 1
ATOM 2185 C C . LEU A 1 281 ? 7.371 2.753 20.936 1.00 88.12 281 LEU A C 1
ATOM 2187 O O . LEU A 1 281 ? 6.625 3.429 21.643 1.00 88.12 281 LEU A O 1
ATOM 2191 N N . SER A 1 282 ? 7.004 1.549 20.479 1.00 87.06 282 SER A N 1
ATOM 2192 C CA . SER A 1 282 ? 5.655 0.978 20.650 1.00 87.06 282 SER A CA 1
ATOM 2193 C C . SER A 1 2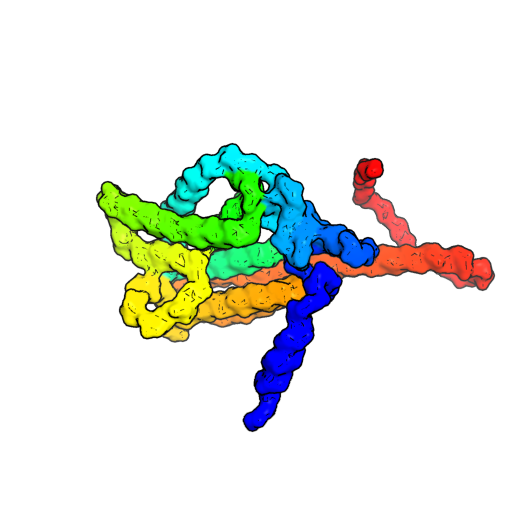82 ? 5.337 0.491 22.072 1.00 87.06 282 SER A C 1
ATOM 2195 O O . SER A 1 282 ? 4.219 0.056 22.363 1.00 87.06 282 SER A O 1
ATOM 2197 N N . ARG A 1 283 ? 6.294 0.575 23.009 1.00 85.56 283 ARG A N 1
ATOM 2198 C CA . ARG A 1 283 ? 6.138 0.074 24.383 1.00 85.56 283 ARG A CA 1
ATOM 2199 C C . ARG A 1 283 ? 4.986 0.754 25.132 1.00 85.56 283 ARG A C 1
ATOM 2201 O O . ARG A 1 283 ? 5.117 1.848 25.679 1.00 85.56 283 ARG A O 1
ATOM 2208 N N . GLY A 1 284 ? 3.872 0.033 25.256 1.00 84.69 284 GLY A N 1
ATOM 2209 C CA . GLY A 1 284 ? 2.740 0.420 26.100 1.00 84.69 284 GLY A CA 1
ATOM 2210 C C . GLY A 1 284 ? 1.912 1.579 25.543 1.00 84.69 284 GLY A C 1
ATOM 2211 O O . GLY A 1 284 ? 1.334 2.332 26.337 1.00 84.69 284 GLY A O 1
ATOM 2212 N N . VAL A 1 285 ? 1.873 1.708 24.216 1.00 88.94 285 VAL A N 1
ATOM 2213 C CA . VAL A 1 285 ? 1.147 2.730 23.455 1.00 88.94 285 VAL A CA 1
ATOM 2214 C C . VAL A 1 285 ? -0.375 2.579 23.574 1.00 88.94 285 VAL A C 1
ATOM 2216 O O . VAL A 1 285 ? -1.078 3.562 23.842 1.00 88.94 285 VAL A O 1
ATOM 2219 N N . TYR A 1 286 ? -0.886 1.352 23.454 1.00 88.12 286 TYR A N 1
ATOM 2220 C CA . TYR A 1 286 ? -2.318 1.071 23.568 1.00 88.12 286 TYR A CA 1
ATOM 2221 C C . TYR A 1 286 ? -2.774 0.991 25.024 1.00 88.12 286 TYR A C 1
ATOM 2223 O O . TYR A 1 286 ? -2.004 0.622 25.922 1.00 88.12 286 TYR A O 1
ATOM 2231 N N . LEU A 1 287 ? -4.051 1.306 25.247 1.00 86.00 287 LEU A N 1
ATOM 2232 C CA . LEU A 1 287 ? -4.721 1.090 26.532 1.00 86.00 287 LEU A CA 1
ATOM 2233 C C . LEU A 1 287 ? -4.767 -0.407 26.877 1.00 86.00 287 LEU A C 1
ATOM 2235 O O . LEU A 1 287 ? -4.373 -0.798 27.977 1.00 86.00 287 LEU A O 1
ATOM 2239 N N . ASP A 1 288 ? -5.133 -1.246 25.905 1.00 87.38 288 ASP A N 1
ATOM 2240 C CA . ASP A 1 288 ? -5.201 -2.695 26.078 1.00 87.38 288 ASP A CA 1
ATOM 2241 C C . ASP A 1 288 ? -3.850 -3.388 25.871 1.00 87.38 288 ASP A C 1
ATOM 2243 O O . ASP A 1 288 ? -3.146 -3.201 24.874 1.00 87.38 288 ASP A O 1
ATOM 2247 N N . LYS A 1 289 ? -3.498 -4.291 26.794 1.00 87.38 289 LYS A N 1
ATOM 2248 C CA . LYS A 1 289 ? -2.256 -5.082 26.710 1.00 87.38 289 LYS A CA 1
ATOM 2249 C C . LYS A 1 289 ? -2.230 -6.022 25.501 1.00 87.38 289 LYS A C 1
ATOM 2251 O O . LYS A 1 289 ? -1.165 -6.234 24.932 1.00 87.38 289 LYS A O 1
ATOM 2256 N N . ARG A 1 290 ? -3.387 -6.553 25.083 1.00 87.56 290 ARG A N 1
ATOM 2257 C CA . ARG A 1 290 ? -3.496 -7.445 23.913 1.00 87.56 290 ARG A CA 1
ATOM 2258 C C . ARG A 1 290 ? -3.102 -6.737 22.616 1.00 87.56 290 ARG A C 1
ATOM 2260 O O . ARG A 1 290 ? -2.420 -7.333 21.795 1.00 87.56 290 ARG A O 1
ATOM 2267 N N . LEU A 1 291 ? -3.478 -5.467 22.466 1.00 86.75 291 LEU A N 1
ATOM 2268 C CA . LEU A 1 291 ? -3.125 -4.659 21.295 1.00 86.75 291 LEU A CA 1
ATOM 2269 C C . LEU A 1 291 ? -1.628 -4.347 21.262 1.00 86.75 291 LEU A C 1
ATOM 2271 O O . LEU A 1 291 ? -1.001 -4.479 20.218 1.00 86.75 291 LEU A O 1
ATOM 2275 N N . ASN A 1 292 ? -1.040 -4.028 22.421 1.00 87.06 292 ASN A N 1
ATOM 2276 C CA . ASN A 1 292 ? 0.410 -3.860 22.540 1.00 87.06 292 ASN A CA 1
ATOM 2277 C C . ASN A 1 292 ? 1.165 -5.148 22.165 1.00 87.06 292 ASN A C 1
ATOM 2279 O O . ASN A 1 292 ? 2.165 -5.085 21.458 1.00 87.06 292 ASN A O 1
ATOM 2283 N N . LEU A 1 293 ? 0.678 -6.316 22.604 1.00 89.81 293 LEU A N 1
ATOM 2284 C CA . LEU A 1 293 ? 1.266 -7.609 22.241 1.00 89.81 293 LEU A CA 1
ATOM 2285 C C . LEU A 1 293 ? 1.132 -7.895 20.738 1.00 89.81 293 LEU A C 1
ATOM 2287 O O . LEU A 1 293 ? 2.078 -8.370 20.119 1.00 89.81 293 LEU A O 1
ATOM 2291 N N . LEU A 1 294 ? -0.027 -7.591 20.153 1.00 88.81 294 LEU A N 1
ATOM 2292 C CA . LEU A 1 294 ? -0.290 -7.803 18.732 1.00 88.81 294 LEU A CA 1
ATOM 2293 C C . LEU A 1 294 ? 0.588 -6.900 17.847 1.00 88.81 294 LEU A C 1
ATOM 2295 O O . LEU A 1 294 ? 1.168 -7.370 16.873 1.00 88.81 294 LEU A O 1
ATOM 2299 N N . GLU A 1 295 ? 0.737 -5.620 18.196 1.00 88.25 295 GLU A N 1
ATOM 2300 C CA . GLU A 1 295 ? 1.633 -4.707 17.474 1.00 88.25 295 GLU A CA 1
ATOM 2301 C C . GLU A 1 295 ? 3.099 -5.127 17.618 1.00 88.25 295 GLU A C 1
ATOM 2303 O O . GLU A 1 295 ? 3.832 -5.149 16.628 1.00 88.25 295 GLU A O 1
ATOM 2308 N N . TYR A 1 296 ? 3.509 -5.541 18.821 1.00 89.81 296 TYR A N 1
ATOM 2309 C CA . TYR A 1 296 ? 4.838 -6.101 19.050 1.00 89.81 296 TYR A CA 1
ATOM 2310 C C . TYR A 1 296 ? 5.087 -7.332 18.172 1.00 89.81 296 TYR A C 1
ATOM 2312 O O . TYR A 1 296 ? 6.136 -7.429 17.542 1.00 89.81 296 TYR A O 1
ATOM 2320 N N . PHE A 1 297 ? 4.107 -8.233 18.063 1.00 90.88 297 PHE A N 1
ATOM 2321 C CA . PHE A 1 297 ? 4.189 -9.408 17.200 1.00 90.88 297 PHE A CA 1
ATOM 2322 C C . PHE A 1 297 ? 4.398 -9.026 15.728 1.00 90.88 297 PHE A C 1
ATOM 2324 O O . PHE A 1 297 ? 5.309 -9.554 15.092 1.00 90.88 297 PHE A O 1
ATOM 2331 N N . TYR A 1 298 ? 3.619 -8.092 15.173 1.00 89.81 298 TYR A N 1
ATOM 2332 C CA . TYR A 1 298 ? 3.785 -7.682 13.771 1.00 89.81 298 TYR A CA 1
ATOM 2333 C C . TYR A 1 298 ? 5.139 -7.015 13.497 1.00 89.81 298 TYR A C 1
ATOM 2335 O O . TYR A 1 298 ? 5.786 -7.326 12.496 1.00 89.81 298 TYR A O 1
ATOM 2343 N N . LEU A 1 299 ? 5.594 -6.130 14.389 1.00 88.94 299 LEU A N 1
ATOM 2344 C CA . LEU A 1 299 ? 6.881 -5.445 14.244 1.00 88.94 299 LEU A CA 1
ATOM 2345 C C . LEU A 1 299 ? 8.068 -6.401 14.413 1.00 88.94 299 LEU A C 1
ATOM 2347 O O . LEU A 1 299 ? 9.048 -6.289 13.678 1.00 88.94 299 LEU A O 1
ATOM 2351 N N . LEU A 1 300 ? 7.967 -7.365 15.333 1.00 90.38 300 LEU A N 1
ATOM 2352 C CA . LEU A 1 300 ? 8.985 -8.395 15.520 1.00 90.38 300 LEU A CA 1
ATOM 2353 C C . LEU A 1 300 ? 9.096 -9.285 14.279 1.00 90.38 300 LEU A C 1
ATOM 2355 O O . LEU A 1 300 ? 10.200 -9.482 13.786 1.00 90.38 300 LEU A O 1
ATOM 2359 N N . ASN A 1 301 ? 7.970 -9.751 13.726 1.00 90.19 301 ASN A N 1
ATOM 2360 C CA . ASN A 1 301 ? 7.972 -10.534 12.485 1.00 90.19 301 ASN A CA 1
ATOM 2361 C C . ASN A 1 301 ? 8.599 -9.758 11.321 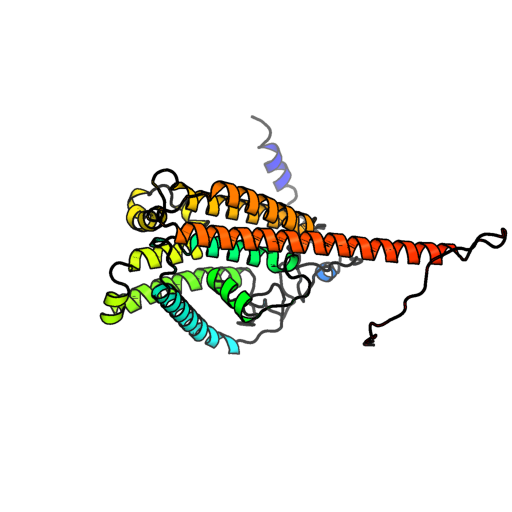1.00 90.19 301 ASN A C 1
ATOM 2363 O O . ASN A 1 301 ? 9.369 -10.330 10.554 1.00 90.19 301 ASN A O 1
ATOM 2367 N N . LEU A 1 302 ? 8.313 -8.456 11.202 1.00 87.31 302 LEU A N 1
ATOM 2368 C CA . LEU A 1 302 ? 8.921 -7.610 10.173 1.00 87.31 302 LEU A CA 1
ATOM 2369 C C . LEU A 1 302 ? 10.444 -7.516 10.339 1.00 87.31 302 LEU A C 1
ATOM 2371 O O . LEU A 1 302 ? 11.182 -7.683 9.368 1.00 87.31 302 LEU A O 1
ATOM 2375 N N . ALA A 1 303 ? 10.911 -7.282 11.569 1.00 87.88 303 ALA A N 1
ATOM 2376 C CA . ALA A 1 303 ? 12.334 -7.215 11.882 1.00 87.88 303 ALA A CA 1
ATOM 2377 C C . ALA A 1 303 ? 13.028 -8.558 11.604 1.00 87.88 303 ALA A C 1
ATOM 2379 O O . ALA A 1 303 ? 14.039 -8.586 10.902 1.00 87.88 303 ALA A O 1
ATOM 2380 N N . SER A 1 304 ? 12.453 -9.671 12.066 1.00 87.12 304 SER A N 1
ATOM 2381 C CA . SER A 1 304 ? 12.969 -11.020 11.821 1.00 87.12 304 SER A CA 1
ATOM 2382 C C . SER A 1 304 ? 13.040 -11.345 10.332 1.00 87.12 304 SER A C 1
ATOM 2384 O O . SER A 1 304 ? 14.082 -11.802 9.871 1.00 87.12 304 SER A O 1
ATOM 2386 N N . LEU A 1 305 ? 11.988 -11.055 9.560 1.00 85.62 305 LEU A N 1
ATOM 2387 C CA . LEU A 1 305 ? 11.975 -11.284 8.115 1.00 85.62 305 LEU A CA 1
ATOM 2388 C C . LEU A 1 305 ? 13.076 -10.478 7.408 1.00 85.62 305 LEU A C 1
ATOM 2390 O O . LEU A 1 305 ? 13.813 -11.025 6.591 1.00 85.62 305 LEU A O 1
ATOM 2394 N N . SER A 1 306 ? 13.230 -9.196 7.757 1.00 84.94 306 SER A N 1
ATOM 2395 C CA . SER A 1 306 ? 14.279 -8.344 7.180 1.00 84.94 306 SER A CA 1
ATOM 2396 C C . SER A 1 306 ? 15.693 -8.829 7.525 1.00 84.94 306 SER A C 1
ATOM 2398 O O . SER A 1 306 ? 16.577 -8.805 6.669 1.00 84.94 306 SER A O 1
ATOM 2400 N N . LEU A 1 307 ? 15.895 -9.326 8.751 1.00 85.00 307 LEU A N 1
ATOM 2401 C CA . LEU A 1 307 ? 17.176 -9.844 9.218 1.00 85.00 307 LEU A CA 1
ATOM 2402 C C . LEU A 1 307 ? 17.531 -11.165 8.534 1.00 85.00 307 LEU A C 1
ATOM 2404 O O . LEU A 1 307 ? 18.651 -11.309 8.054 1.00 85.00 307 LEU A O 1
ATOM 2408 N N . ILE A 1 308 ? 16.583 -12.105 8.452 1.00 84.38 308 ILE A N 1
ATOM 2409 C CA . ILE A 1 308 ? 16.769 -13.385 7.753 1.00 84.38 308 ILE A CA 1
ATOM 2410 C C . ILE A 1 308 ? 17.165 -13.126 6.301 1.00 84.38 308 ILE A C 1
ATOM 2412 O O . ILE A 1 308 ? 18.121 -13.720 5.813 1.00 84.38 308 ILE A O 1
ATOM 2416 N N . ASN A 1 309 ? 16.484 -12.195 5.634 1.00 81.06 309 ASN A N 1
ATOM 2417 C CA . ASN A 1 309 ? 16.782 -11.866 4.249 1.00 81.06 309 ASN A CA 1
ATOM 2418 C C . ASN A 1 309 ? 18.174 -11.226 4.077 1.00 81.06 309 ASN A C 1
ATOM 2420 O O . ASN A 1 309 ? 18.927 -11.587 3.174 1.00 81.06 309 ASN A O 1
ATOM 2424 N N . ALA A 1 310 ? 18.562 -10.318 4.980 1.00 81.25 310 ALA A N 1
ATOM 2425 C CA . ALA A 1 310 ? 19.903 -9.733 4.977 1.00 81.25 310 ALA A CA 1
ATOM 2426 C C . ALA A 1 310 ? 21.002 -10.789 5.217 1.00 81.25 310 ALA A C 1
ATOM 2428 O O . ALA A 1 310 ? 22.045 -10.757 4.559 1.00 81.25 310 ALA A O 1
ATOM 2429 N N . LEU A 1 311 ? 20.762 -11.745 6.121 1.00 82.06 311 LEU A N 1
ATOM 2430 C CA . LEU A 1 311 ? 21.675 -12.859 6.394 1.00 82.06 311 LEU A CA 1
ATOM 2431 C C . LEU A 1 311 ? 21.786 -13.812 5.200 1.00 82.06 311 LEU A C 1
ATOM 2433 O O . LEU A 1 311 ? 22.899 -14.169 4.815 1.00 82.06 311 LEU A O 1
ATOM 2437 N N . LEU A 1 312 ? 20.658 -14.180 4.583 1.00 79.62 312 LEU A N 1
ATOM 2438 C CA . LEU A 1 312 ? 20.620 -15.030 3.392 1.00 79.62 312 LEU A CA 1
ATOM 2439 C C . LEU A 1 312 ? 21.441 -14.412 2.256 1.00 79.62 312 LEU A C 1
ATOM 2441 O O . LEU A 1 312 ? 22.275 -15.082 1.652 1.00 79.62 312 LEU A O 1
ATOM 2445 N N . HIS A 1 313 ? 21.270 -13.110 2.021 1.00 73.38 313 HIS A N 1
ATOM 2446 C CA . HIS A 1 313 ? 22.031 -12.391 1.007 1.00 73.38 313 HIS A CA 1
ATOM 2447 C C . HIS A 1 313 ? 23.538 -12.368 1.312 1.00 73.38 313 HIS A C 1
ATOM 2449 O O . HIS A 1 313 ? 24.358 -12.560 0.414 1.00 73.38 313 HIS A O 1
ATOM 2455 N N . HIS A 1 314 ? 23.930 -12.187 2.578 1.00 77.88 314 HIS A N 1
ATOM 2456 C CA . HIS A 1 314 ? 25.341 -12.228 2.969 1.00 77.88 314 HIS A CA 1
ATOM 2457 C C . HIS A 1 314 ? 25.963 -13.621 2.757 1.00 77.88 314 HIS A C 1
ATOM 2459 O O . HIS A 1 314 ? 27.097 -13.726 2.285 1.00 77.88 314 HIS A O 1
ATOM 2465 N N . MET A 1 315 ? 25.218 -14.692 3.052 1.00 74.62 315 MET A N 1
ATOM 2466 C CA . MET A 1 315 ? 25.649 -16.068 2.778 1.00 74.62 315 MET A CA 1
ATOM 2467 C C . MET A 1 315 ? 25.748 -16.348 1.271 1.00 74.62 315 MET A C 1
ATOM 2469 O O . MET A 1 315 ? 26.738 -16.927 0.825 1.00 74.62 315 MET A O 1
ATOM 2473 N N . ALA A 1 316 ? 24.791 -15.867 0.471 1.00 67.94 316 ALA A N 1
ATOM 2474 C CA . ALA A 1 316 ? 24.804 -16.004 -0.986 1.00 67.94 316 ALA A CA 1
ATOM 2475 C C . ALA A 1 316 ? 25.994 -15.275 -1.638 1.00 67.94 316 ALA A C 1
ATOM 2477 O O . ALA A 1 316 ? 26.650 -15.831 -2.521 1.00 67.94 316 ALA A O 1
ATOM 2478 N N . ILE A 1 317 ? 26.341 -14.069 -1.164 1.00 63.16 317 ILE A N 1
ATOM 2479 C CA . ILE A 1 317 ? 27.568 -13.372 -1.587 1.00 63.16 317 ILE A CA 1
ATOM 2480 C C . ILE A 1 317 ? 28.810 -14.185 -1.208 1.00 63.16 317 ILE A C 1
ATOM 2482 O O . ILE A 1 317 ? 29.746 -14.261 -2.002 1.00 63.16 317 ILE A O 1
ATOM 2486 N N . GLY A 1 318 ? 28.838 -14.781 -0.012 1.00 59.56 318 GLY A N 1
ATOM 2487 C CA . GLY A 1 318 ? 29.939 -15.639 0.431 1.00 59.56 318 GLY A CA 1
ATOM 2488 C C . GLY A 1 318 ? 30.157 -16.828 -0.505 1.00 59.56 318 GLY A C 1
ATOM 2489 O O . GLY A 1 318 ? 31.293 -17.103 -0.889 1.00 59.56 318 GLY A O 1
ATOM 2490 N N . HIS A 1 319 ? 29.066 -17.461 -0.945 1.00 58.38 319 HIS A N 1
ATOM 2491 C CA . HIS A 1 319 ? 29.095 -18.524 -1.946 1.00 58.38 319 HIS A CA 1
ATOM 2492 C C . HIS A 1 319 ? 29.618 -17.997 -3.292 1.00 58.38 319 HIS A C 1
ATOM 2494 O O . HIS A 1 319 ? 30.650 -18.466 -3.762 1.00 58.38 319 HIS A O 1
ATOM 2500 N N . HIS A 1 320 ? 29.012 -16.953 -3.870 1.00 53.38 320 HIS A N 1
ATOM 2501 C CA . HIS A 1 320 ? 29.450 -16.391 -5.158 1.00 53.38 320 HIS A CA 1
ATOM 2502 C C . HIS A 1 320 ? 30.917 -15.942 -5.173 1.00 53.38 320 HIS A C 1
ATOM 2504 O O . HIS A 1 320 ? 31.598 -16.127 -6.178 1.00 53.38 320 HIS A O 1
ATOM 2510 N N . ARG A 1 321 ? 31.432 -15.394 -4.065 1.00 48.03 321 ARG A N 1
ATOM 2511 C CA . ARG A 1 321 ? 32.845 -15.004 -3.951 1.00 48.03 321 ARG A CA 1
ATOM 2512 C C . ARG A 1 321 ? 33.770 -16.228 -3.965 1.00 48.03 321 ARG A C 1
ATOM 2514 O O . ARG A 1 321 ? 34.830 -16.168 -4.575 1.00 48.03 321 ARG A O 1
ATOM 2521 N N . LYS A 1 322 ? 33.344 -17.347 -3.368 1.00 48.03 322 LYS A N 1
ATOM 2522 C CA . LYS A 1 322 ? 34.080 -18.622 -3.367 1.00 48.03 322 LYS A CA 1
ATOM 2523 C C . LYS A 1 322 ? 34.146 -19.245 -4.772 1.00 48.03 322 LYS A C 1
ATOM 2525 O O . LYS A 1 322 ? 35.227 -19.626 -5.206 1.00 48.03 322 LYS A O 1
ATOM 2530 N N . TYR A 1 323 ? 33.037 -19.242 -5.520 1.00 45.91 323 TYR A N 1
ATOM 2531 C CA . TYR A 1 323 ? 33.007 -19.719 -6.916 1.00 45.91 323 TYR A CA 1
ATOM 2532 C C . TYR A 1 323 ? 33.734 -18.782 -7.888 1.00 45.91 323 TYR A C 1
ATOM 2534 O O . TYR A 1 323 ? 34.424 -19.252 -8.787 1.00 45.91 323 TYR A O 1
ATOM 2542 N N . SER A 1 324 ? 33.630 -17.461 -7.703 1.00 40.47 324 SER A N 1
ATOM 2543 C CA . SER A 1 324 ? 34.349 -16.502 -8.548 1.00 40.47 324 SER A CA 1
ATOM 2544 C C . SER A 1 324 ? 35.860 -16.606 -8.354 1.00 40.47 324 SER A C 1
ATOM 2546 O O . SER A 1 324 ? 36.571 -16.530 -9.349 1.00 40.47 324 SER A O 1
ATOM 2548 N N . CYS A 1 325 ? 36.341 -16.828 -7.121 1.00 44.94 325 CYS A N 1
ATOM 2549 C CA . CYS A 1 325 ? 37.755 -17.107 -6.870 1.00 44.94 325 CYS A CA 1
ATOM 2550 C C . CYS A 1 325 ? 38.200 -18.427 -7.517 1.00 44.94 325 CYS A C 1
ATOM 2552 O O . CYS A 1 325 ? 39.272 -18.455 -8.113 1.00 44.94 325 CYS A O 1
ATOM 2554 N N . CYS A 1 326 ? 37.375 -19.482 -7.475 1.00 44.47 326 CYS A N 1
ATOM 2555 C CA . CYS A 1 326 ? 37.673 -20.747 -8.162 1.00 44.47 326 CYS A CA 1
ATOM 2556 C C . CYS A 1 326 ? 37.811 -20.576 -9.683 1.00 44.47 326 CYS A C 1
ATOM 2558 O O . CYS A 1 326 ? 38.807 -21.005 -10.259 1.00 44.47 326 CYS A O 1
ATOM 2560 N N . ASN A 1 327 ? 36.886 -19.856 -10.322 1.00 39.72 327 ASN A N 1
ATOM 2561 C CA . ASN A 1 327 ? 36.939 -19.635 -11.770 1.00 39.72 327 ASN A CA 1
ATOM 2562 C C . ASN A 1 327 ? 38.101 -18.720 -12.195 1.00 39.72 327 ASN A C 1
ATOM 2564 O O . ASN A 1 327 ? 38.659 -18.897 -13.275 1.00 39.72 327 ASN A O 1
ATOM 2568 N N . THR A 1 328 ? 38.503 -17.752 -11.363 1.00 38.88 328 THR A N 1
ATOM 2569 C CA . THR A 1 328 ? 39.698 -16.936 -11.648 1.00 38.88 328 THR A CA 1
ATOM 2570 C C . THR A 1 328 ? 41.012 -17.686 -11.444 1.00 38.88 328 THR A C 1
ATOM 2572 O O . THR A 1 328 ? 41.994 -17.318 -12.078 1.00 38.88 328 THR A O 1
ATOM 2575 N N . VAL A 1 329 ? 41.044 -18.727 -10.603 1.00 43.28 329 VAL A N 1
ATOM 2576 C CA . VAL A 1 329 ? 42.234 -19.579 -10.446 1.00 43.28 329 VAL A CA 1
ATOM 2577 C C . VAL A 1 329 ? 42.385 -20.517 -11.647 1.00 43.28 329 VAL A C 1
ATOM 2579 O O . VAL A 1 329 ? 43.480 -20.585 -12.199 1.00 43.28 329 VAL A O 1
ATOM 2582 N N . GLN A 1 330 ? 41.295 -21.111 -12.149 1.00 37.06 330 GLN A N 1
ATOM 2583 C CA . GLN A 1 330 ? 41.333 -21.951 -13.360 1.00 37.06 330 GLN A CA 1
ATOM 2584 C C . GLN A 1 330 ? 41.717 -21.179 -14.633 1.00 37.06 330 GLN A C 1
ATOM 2586 O O . GLN A 1 330 ? 42.444 -21.708 -15.466 1.00 37.06 330 GLN A O 1
ATOM 2591 N N . ASN A 1 331 ? 41.343 -19.900 -14.757 1.00 31.41 331 ASN A N 1
ATOM 2592 C CA . ASN A 1 331 ? 41.814 -19.050 -15.863 1.00 31.41 331 ASN A CA 1
ATOM 2593 C C . ASN A 1 331 ? 43.271 -18.564 -15.709 1.00 31.41 331 ASN A C 1
ATOM 2595 O O . ASN A 1 331 ? 43.771 -17.874 -16.593 1.00 31.41 331 ASN A O 1
ATOM 2599 N N . SER A 1 332 ? 43.952 -18.892 -14.604 1.00 35.31 332 SER A N 1
ATOM 2600 C CA . SER A 1 332 ? 45.378 -18.592 -14.400 1.00 35.31 332 SER A CA 1
ATOM 2601 C C . SER A 1 332 ? 46.292 -19.820 -14.519 1.00 35.31 332 SER A C 1
ATOM 2603 O O . SER A 1 332 ? 47.511 -19.673 -14.453 1.00 35.31 332 SER A O 1
ATOM 2605 N N . GLU A 1 333 ? 45.730 -21.017 -14.732 1.00 39.53 333 GLU A N 1
ATOM 2606 C CA . GLU A 1 333 ? 46.485 -22.275 -14.866 1.00 39.53 333 GLU A CA 1
ATOM 2607 C C . GLU A 1 333 ? 46.936 -22.602 -16.304 1.00 39.53 333 GLU A C 1
ATOM 2609 O O . GLU A 1 333 ? 47.694 -23.550 -16.493 1.00 39.53 333 GLU A O 1
ATOM 2614 N N . GLU A 1 334 ? 46.590 -21.796 -17.316 1.00 36.81 334 GLU A N 1
ATOM 2615 C CA . GLU A 1 334 ? 47.168 -21.939 -18.669 1.00 36.81 334 GLU A CA 1
ATOM 2616 C C . GLU A 1 334 ? 48.561 -21.293 -18.831 1.00 36.81 334 GLU A C 1
ATOM 2618 O O . GLU A 1 334 ? 49.206 -21.476 -19.862 1.00 36.81 334 GLU A O 1
ATOM 2623 N N . GLU A 1 335 ? 49.092 -20.599 -17.816 1.00 37.78 335 GLU A N 1
ATOM 2624 C CA . GLU A 1 335 ? 50.410 -19.952 -17.905 1.00 37.78 335 GLU A CA 1
ATOM 2625 C C . GLU A 1 335 ? 51.241 -20.111 -16.622 1.00 37.78 335 GLU A C 1
ATOM 2627 O O . GLU A 1 335 ? 51.474 -19.142 -15.900 1.00 37.78 335 GLU A O 1
ATOM 2632 N N . LYS A 1 336 ? 51.711 -21.338 -16.334 1.00 30.05 336 LYS A N 1
ATOM 2633 C CA . LYS A 1 336 ? 52.926 -21.598 -15.522 1.00 30.05 336 LYS A CA 1
ATOM 2634 C C . LYS A 1 336 ? 53.363 -23.069 -15.553 1.00 30.05 336 LYS A C 1
ATOM 2636 O O . LYS A 1 336 ? 53.277 -23.810 -14.580 1.00 30.05 336 LYS A O 1
ATOM 2641 N N . THR A 1 337 ? 53.965 -23.480 -16.664 1.00 35.00 337 THR A N 1
ATOM 2642 C CA . THR A 1 337 ? 55.088 -24.429 -16.604 1.00 35.00 337 THR A CA 1
ATOM 2643 C C . THR A 1 337 ? 56.276 -23.756 -15.904 1.00 35.00 337 THR A C 1
ATOM 2645 O O . THR A 1 337 ? 56.629 -22.645 -16.287 1.00 35.00 337 THR A O 1
ATOM 2648 N N . LEU A 1 338 ? 56.912 -24.466 -14.957 1.00 33.97 338 LEU A N 1
ATOM 2649 C CA . LEU A 1 338 ? 58.106 -24.121 -14.146 1.00 33.97 338 LEU A CA 1
ATOM 2650 C C . LEU A 1 338 ? 57.858 -23.458 -12.777 1.00 33.97 338 LEU A C 1
ATOM 2652 O O . LEU A 1 338 ? 58.170 -22.291 -12.578 1.00 33.97 338 LEU A O 1
ATOM 2656 N N . LEU A 1 339 ? 57.425 -24.247 -11.791 1.00 28.34 339 LEU A N 1
ATOM 2657 C CA . LEU A 1 339 ? 58.223 -24.605 -10.601 1.00 28.34 339 LEU A CA 1
ATOM 2658 C C . LEU A 1 339 ? 57.392 -25.525 -9.692 1.00 28.34 339 LEU A C 1
ATOM 2660 O O . LEU A 1 339 ? 56.217 -25.281 -9.445 1.00 28.34 339 LEU A O 1
ATOM 2664 N N . LYS A 1 340 ? 58.018 -26.626 -9.273 1.00 30.97 340 LYS A N 1
ATOM 2665 C CA . LYS A 1 340 ? 57.470 -27.702 -8.438 1.00 30.97 340 LYS A CA 1
ATOM 2666 C C . LYS A 1 340 ? 57.185 -27.258 -6.996 1.00 30.97 340 LYS A C 1
ATOM 2668 O O . LYS A 1 340 ? 57.815 -26.327 -6.508 1.00 30.97 340 LYS A O 1
ATOM 2673 N N . GLU A 1 341 ? 56.362 -28.089 -6.347 1.00 31.25 341 GLU A N 1
ATOM 2674 C CA . GLU A 1 341 ? 56.213 -28.303 -4.895 1.00 31.25 341 GLU A CA 1
ATOM 2675 C C . GLU A 1 341 ? 55.454 -27.228 -4.106 1.00 31.25 341 GLU A C 1
ATOM 2677 O O . GLU A 1 341 ? 56.019 -26.272 -3.586 1.00 31.25 341 GLU A O 1
ATOM 2682 N N . ASN A 1 342 ? 54.150 -27.438 -3.920 1.00 24.97 342 ASN A N 1
ATOM 2683 C CA . ASN A 1 342 ? 53.667 -28.152 -2.733 1.00 24.97 342 ASN A CA 1
ATOM 2684 C C . ASN A 1 342 ? 52.149 -28.340 -2.817 1.00 24.97 342 ASN A C 1
ATOM 2686 O O . ASN A 1 342 ? 51.387 -27.377 -2.901 1.00 24.97 342 ASN A O 1
ATOM 2690 N N . GLU A 1 343 ? 51.740 -29.606 -2.797 1.00 31.92 343 GLU A N 1
ATOM 2691 C CA . GLU A 1 343 ? 50.400 -30.030 -2.407 1.00 31.92 343 GLU A CA 1
ATOM 2692 C C . GLU A 1 343 ? 50.137 -29.567 -0.966 1.00 31.92 343 GLU A C 1
ATOM 2694 O O . GLU A 1 343 ? 51.032 -29.620 -0.126 1.00 31.92 343 GLU A O 1
ATOM 2699 N N . ASP A 1 344 ? 48.929 -29.083 -0.677 1.00 27.94 344 ASP A N 1
ATOM 2700 C CA . ASP A 1 344 ? 48.048 -29.835 0.218 1.00 27.94 344 ASP A CA 1
ATOM 2701 C C . ASP A 1 344 ? 46.685 -29.154 0.422 1.00 27.94 344 ASP A C 1
ATOM 2703 O O . ASP A 1 344 ? 46.566 -27.980 0.771 1.00 27.94 344 ASP A O 1
ATOM 2707 N N . HIS A 1 345 ? 45.658 -29.999 0.304 1.00 27.05 345 HIS A N 1
ATOM 2708 C CA . HIS A 1 345 ? 44.355 -29.912 0.964 1.00 27.05 345 HIS A CA 1
ATOM 2709 C C . HIS A 1 345 ? 43.292 -28.934 0.428 1.00 27.05 345 HIS A C 1
ATOM 2711 O O . HIS A 1 345 ? 43.033 -27.865 0.978 1.00 27.05 345 HIS A O 1
ATOM 2717 N N . CYS A 1 346 ? 42.490 -29.429 -0.518 1.00 25.47 346 CYS A N 1
ATOM 2718 C CA . CYS A 1 346 ? 41.037 -29.253 -0.463 1.00 25.47 346 CYS A CA 1
ATOM 2719 C C . CYS A 1 346 ? 40.379 -30.616 -0.692 1.00 25.47 346 CYS A C 1
ATOM 2721 O O . CYS A 1 346 ? 40.442 -31.167 -1.785 1.00 25.47 346 CYS A O 1
ATOM 2723 N N . HIS A 1 347 ? 39.803 -31.168 0.376 1.00 26.83 347 HIS A N 1
ATOM 2724 C CA . HIS A 1 347 ? 39.047 -32.411 0.346 1.00 26.83 347 HIS A CA 1
ATOM 2725 C C . HIS A 1 347 ? 37.829 -32.296 -0.581 1.00 26.83 347 HIS A C 1
ATOM 2727 O O . HIS A 1 347 ? 37.027 -31.368 -0.470 1.00 26.83 347 HIS A O 1
ATOM 2733 N N . GLU A 1 348 ? 37.724 -33.286 -1.462 1.00 29.22 348 GLU A N 1
ATOM 2734 C CA . GLU A 1 348 ? 36.518 -33.740 -2.147 1.00 29.22 348 GLU A CA 1
ATOM 2735 C C . GLU A 1 348 ? 35.380 -33.984 -1.146 1.00 29.22 348 GLU A C 1
ATOM 2737 O O . GLU A 1 348 ? 35.500 -34.827 -0.260 1.00 29.22 348 GLU A O 1
ATOM 2742 N N . GLU A 1 349 ? 34.253 -33.304 -1.342 1.00 25.09 349 GLU A N 1
ATOM 2743 C CA . GLU A 1 349 ? 32.937 -33.891 -1.091 1.00 25.09 349 GLU A CA 1
ATOM 2744 C C . GLU A 1 349 ? 32.039 -33.555 -2.289 1.00 25.09 349 GLU A C 1
ATOM 2746 O O . GLU A 1 349 ? 31.511 -32.449 -2.431 1.00 25.09 349 GLU A O 1
ATOM 2751 N N . GLU A 1 350 ? 31.898 -34.529 -3.189 1.00 26.44 350 GLU A N 1
ATOM 2752 C CA . GLU A 1 350 ? 30.732 -34.634 -4.060 1.00 26.44 350 GLU A CA 1
ATOM 2753 C C . GLU A 1 350 ? 29.480 -34.823 -3.187 1.00 26.44 350 GLU A C 1
ATOM 2755 O O . GLU A 1 350 ? 29.517 -35.624 -2.258 1.00 26.44 350 GLU A O 1
ATOM 2760 N N . MET A 1 351 ? 28.365 -34.140 -3.495 1.00 24.55 351 MET A N 1
ATOM 2761 C CA . MET A 1 351 ? 27.121 -34.804 -3.931 1.00 24.55 351 MET A CA 1
ATOM 2762 C C . MET A 1 351 ? 25.966 -33.800 -4.176 1.00 24.55 351 MET A C 1
ATOM 2764 O O . MET A 1 351 ? 25.505 -33.106 -3.276 1.00 24.55 351 MET A O 1
ATOM 2768 N N . PHE A 1 352 ? 25.440 -33.853 -5.407 1.00 23.70 352 PHE A N 1
ATOM 2769 C CA . PHE A 1 352 ? 24.069 -33.550 -5.862 1.00 23.70 352 PHE A CA 1
ATOM 2770 C C . PHE A 1 352 ? 23.560 -32.097 -5.996 1.00 23.70 352 PHE A C 1
ATOM 2772 O O . PHE A 1 352 ? 23.011 -31.496 -5.077 1.00 23.70 352 PHE A O 1
ATOM 2779 N N . SER A 1 353 ? 23.494 -31.641 -7.253 1.00 24.19 353 SER A N 1
ATOM 2780 C CA . SER A 1 353 ? 22.290 -30.982 -7.780 1.00 24.19 353 SER A CA 1
ATOM 2781 C C . SER A 1 353 ? 22.110 -31.360 -9.261 1.00 24.19 353 SER A C 1
ATOM 2783 O O . SER A 1 353 ? 23.085 -31.291 -10.012 1.00 24.19 353 SER A O 1
ATOM 2785 N N . PRO A 1 354 ? 20.924 -31.823 -9.705 1.00 28.83 354 PRO A N 1
ATOM 2786 C CA . PRO A 1 354 ? 20.729 -32.287 -11.070 1.00 28.83 354 PRO A CA 1
ATOM 2787 C C . PRO A 1 354 ? 20.580 -31.102 -12.025 1.00 28.83 354 PRO A C 1
ATOM 2789 O O . PRO A 1 354 ? 19.798 -30.178 -11.800 1.00 28.83 354 PRO A O 1
ATOM 2792 N N . ALA A 1 355 ? 21.317 -31.170 -13.128 1.00 26.61 355 ALA A N 1
ATOM 2793 C CA . ALA A 1 355 ? 21.099 -30.347 -14.301 1.00 26.61 355 ALA A CA 1
ATOM 2794 C C . ALA A 1 355 ? 19.665 -30.528 -14.832 1.00 26.61 355 ALA A C 1
ATOM 2796 O O . ALA A 1 355 ? 19.197 -31.658 -14.984 1.00 26.61 355 ALA A O 1
ATOM 2797 N N . LEU A 1 356 ? 19.006 -29.430 -15.212 1.00 23.67 356 LEU A N 1
ATOM 2798 C CA . LEU A 1 356 ? 18.020 -29.483 -16.287 1.00 23.67 356 LEU A CA 1
ATOM 2799 C C . LEU A 1 356 ? 18.316 -28.389 -17.311 1.00 23.67 356 LEU A C 1
ATOM 2801 O O . LEU A 1 356 ? 18.049 -27.204 -17.123 1.00 23.67 356 LEU A O 1
ATOM 2805 N N . ILE A 1 357 ? 18.919 -28.876 -18.384 1.00 27.67 357 ILE A N 1
ATOM 2806 C CA . ILE A 1 357 ? 19.139 -28.261 -19.683 1.00 27.67 357 ILE A CA 1
ATOM 2807 C C . ILE A 1 357 ? 17.774 -27.948 -20.303 1.00 27.67 357 ILE A C 1
ATOM 2809 O O . ILE A 1 357 ? 16.916 -28.830 -20.360 1.00 27.67 357 ILE A O 1
ATOM 2813 N N . ILE A 1 358 ? 17.586 -26.734 -20.823 1.00 28.72 358 ILE A N 1
ATOM 2814 C CA . ILE A 1 358 ? 16.593 -26.471 -21.870 1.00 28.72 358 ILE A CA 1
ATOM 2815 C C . ILE A 1 358 ? 17.285 -25.636 -22.953 1.00 28.72 358 ILE A C 1
ATOM 2817 O O . ILE A 1 358 ? 17.625 -24.484 -22.698 1.00 28.72 358 ILE A O 1
ATOM 2821 N N . ASN A 1 359 ? 17.509 -26.327 -24.081 1.00 28.22 359 ASN A N 1
ATOM 2822 C CA . ASN A 1 359 ? 17.997 -25.950 -25.419 1.00 28.22 359 ASN A CA 1
ATOM 2823 C C . ASN A 1 359 ? 18.501 -24.531 -25.679 1.00 28.22 359 ASN A C 1
ATOM 2825 O O . ASN A 1 359 ? 17.680 -23.587 -25.629 1.00 28.22 359 ASN A O 1
#

Secondary structure (DSSP, 8-state):
--SHHHHHHHHHTTSS--S------S--STTSB-SS-----TT-GGGGB-TTEESGGG-EEPTT-EEPBTSS-EE---GGGGGHHHHHHHHHHHHHHHHHHTT--TTTTSHHHHHHHHHHHHHTHHHH-TT----HHHHHHHHHHTT---S-B--STT--HHHHHHHHHHHHHHHHHHHHHHHHH-HHHHHHHGGGHHHHHHHHHHHH-TTGGGTTGGGHHHHHHHHHHHHTTB-GGGTTHHHHHHHHHHHHHHHHHHHTTT-HHHHHHHHHHHHHHHHHHTTT-BSSHHHHHHHHHHHHHHHHHHHHHHHHHHHHHHHHHHHHHHHHHHTTTTS--S---------------------

Organism: Amphimedon queenslandica (NCBI:txid400682)

Radius of gyration: 26.7 Å; chains: 1; bounding box: 90×76×61 Å

pLDDT: mean 70.28, std 18.22, range [23.67, 92.06]